Protein AF-A0A7S1SNV0-F1 (afdb_monomer)

InterPro domains:
  IPR000407 Nucleoside phosphatase GDA1/CD39 [PF01150] (5-104)
  IPR000407 Nucleoside phosphatase GDA1/CD39 [PTHR11782] (2-105)

Mean predicted aligned error: 16.23 Å

pLDDT: mean 83.3, std 18.32, range [37.88, 98.5]

Organism: NCBI:txid63592

Sequence (182 aa):
MLAIENFHYTASMLELGKNPTLEEFASAGERYCATDWATLKTKYRDRKTEVELLKYCFSAAYIVTFLSFGLGVEPGERRLQFSNAVAAPAGPPVDIDWAMGHVVVSAAELGPGPLVAQPRLRARLELMVAATIALMSLAIIWKQVRNRRAPLLVVSFCRGTSSGRGSRAFYDVEKGGYRYIS

Foldseek 3Di:
DEDEDLQLVLCVVLVHDFFDFLLRLLVSLVVLVPDDLVVQCVVCVVPDDSVVSVCNNVSSVCVSCCVCVVVVRDRGGRPYTRDQWDDDPDDDTDGDDVVVVVVVVVVVVVPPPPVVVDPPVVVVVVVVVVVVVVVVVVVVVVVVVVVVPPDPPPPDDPDDDDDDDDWDWDQDPVVRGIDTDD

Secondary structure (DSSP, 8-state):
-EE-THHHHHHHHTT--SS--HHHHHHHHHHHHTS-HHHHHHHHTTT--HHHHHHHHHHHHHHHHIIIIIT---TT----EE-SEE--SSSS-EE--HHHHHHHHHHHHT-S-HHHH-HHHHHHHHHHHHHHHHHHHHHHHHHHHHHHT----------------PPEEEEETTTTEEEEE-

Solvent-accessible surface area (backbone atoms only — not comparable to full-atom values): 10836 Å² total; per-residue (Å²): 91,80,35,48,61,72,55,19,55,47,38,52,73,60,71,46,65,51,46,51,27,45,54,58,48,46,55,39,28,51,54,57,58,70,48,55,68,72,58,52,52,64,79,33,57,95,81,50,53,73,75,64,58,67,49,47,44,59,49,37,55,48,52,46,48,42,40,35,75,69,66,66,48,55,54,80,44,53,68,45,32,41,43,49,56,46,86,44,101,73,72,69,68,42,74,67,54,72,66,57,56,51,51,52,53,53,50,58,73,68,42,69,53,74,76,73,68,28,68,70,58,52,55,50,50,53,50,50,52,53,50,52,53,52,53,51,51,49,51,53,51,49,51,52,54,55,64,69,63,60,74,83,81,78,79,80,78,88,75,82,86,80,87,76,94,80,69,53,69,48,77,39,79,92,77,73,47,78,47,76,49,128

Radius of gyration: 41.39 Å; Cα contacts (8 Å, |Δi|>4): 130; chains: 1; bounding box: 107×59×67 Å

Nearest PDB structures (foldseek):
  5u7p-assembly1_A  TM=7.359E-01  e=2.854E-03  Trifolium repens
  5u7v-assembly1_A  TM=8.071E-01  e=9.683E-03  Trifolium repens

Structure (mmCIF, N/CA/C/O backbone):
data_AF-A0A7S1SNV0-F1
#
_entry.id   AF-A0A7S1SNV0-F1
#
loop_
_atom_site.group_PDB
_atom_site.id
_atom_site.type_symbol
_atom_site.label_atom_id
_atom_site.label_alt_id
_atom_site.label_comp_id
_atom_site.label_asym_id
_atom_site.label_entity_id
_atom_site.label_seq_id
_atom_site.pdbx_PDB_ins_code
_atom_site.Cartn_x
_atom_site.Cartn_y
_atom_site.Cartn_z
_atom_site.occupancy
_atom_site.B_iso_or_equiv
_atom_site.auth_seq_id
_atom_site.auth_comp_id
_atom_site.auth_asym_id
_atom_site.auth_atom_id
_atom_site.pdbx_PDB_model_num
ATOM 1 N N . MET A 1 1 ? -0.524 -14.351 -3.146 1.00 86.50 1 MET A N 1
ATOM 2 C CA . MET A 1 1 ? -1.299 -13.271 -3.801 1.00 86.50 1 MET A CA 1
ATOM 3 C C . MET A 1 1 ? -0.673 -11.946 -3.404 1.00 86.50 1 MET A C 1
ATOM 5 O O . MET A 1 1 ? -0.120 -11.885 -2.312 1.00 86.50 1 MET A O 1
ATOM 9 N N . LEU A 1 2 ? -0.705 -10.932 -4.265 1.00 94.25 2 LEU A N 1
ATOM 10 C CA . LEU A 1 2 ? -0.074 -9.640 -4.000 1.00 94.25 2 LEU A CA 1
ATOM 11 C C . LEU A 1 2 ? -1.118 -8.523 -4.071 1.00 94.25 2 LEU A C 1
ATOM 13 O O . LEU A 1 2 ? -1.839 -8.420 -5.059 1.00 94.25 2 LEU A O 1
ATOM 17 N N . ALA A 1 3 ? -1.193 -7.720 -3.018 1.00 95.94 3 ALA A N 1
ATOM 18 C CA . ALA A 1 3 ? -2.054 -6.561 -2.883 1.00 95.94 3 ALA A CA 1
ATOM 19 C C . ALA A 1 3 ? -1.190 -5.295 -2.948 1.00 95.94 3 ALA A C 1
ATOM 21 O O . ALA A 1 3 ? -0.369 -5.037 -2.064 1.00 9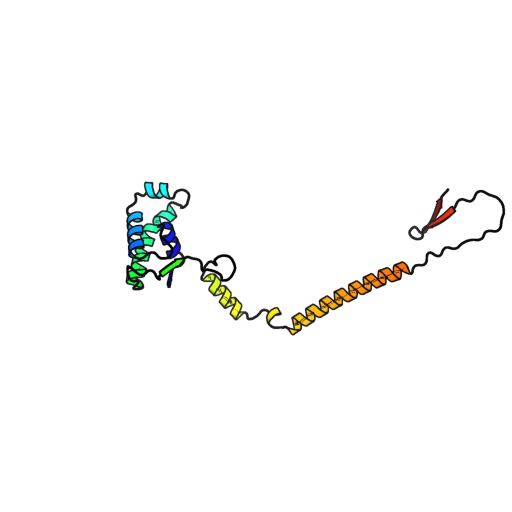5.94 3 ALA A O 1
ATOM 22 N N . ILE A 1 4 ? -1.374 -4.536 -4.025 1.00 96.00 4 ILE A N 1
ATOM 23 C CA . ILE A 1 4 ? -0.592 -3.343 -4.367 1.00 96.00 4 ILE A CA 1
ATOM 24 C C . ILE A 1 4 ? -1.407 -2.063 -4.120 1.00 96.00 4 ILE A C 1
ATOM 26 O O . ILE A 1 4 ? -2.589 -2.110 -3.777 1.00 96.00 4 ILE A O 1
ATOM 30 N N . GLU A 1 5 ? -0.789 -0.907 -4.311 1.00 94.56 5 GLU A N 1
ATOM 31 C CA . GLU A 1 5 ? -1.412 0.414 -4.261 1.00 94.56 5 GLU A CA 1
ATOM 32 C C . GLU A 1 5 ? -2.108 0.705 -2.924 1.00 94.56 5 GLU A C 1
ATOM 34 O O . GLU A 1 5 ? -1.510 0.597 -1.850 1.00 94.56 5 GLU A O 1
ATOM 39 N N . ASN A 1 6 ? -3.387 1.084 -2.965 1.00 95.44 6 ASN A N 1
ATOM 40 C CA . ASN A 1 6 ? -4.171 1.467 -1.796 1.00 95.44 6 ASN A CA 1
ATOM 41 C C . ASN A 1 6 ? -4.215 0.374 -0.721 1.00 95.44 6 ASN A C 1
ATOM 43 O O . ASN A 1 6 ? -4.309 0.707 0.463 1.00 95.44 6 ASN A O 1
ATOM 47 N N . PHE A 1 7 ? -4.100 -0.903 -1.103 1.00 96.81 7 PHE A N 1
ATOM 48 C CA . PHE A 1 7 ? -3.981 -1.998 -0.145 1.00 96.81 7 PHE A CA 1
ATOM 49 C C . PHE A 1 7 ? -2.693 -1.868 0.676 1.00 96.81 7 PHE A C 1
ATOM 51 O O . PHE A 1 7 ? -2.743 -1.843 1.906 1.00 96.81 7 PHE A O 1
ATOM 58 N N . HIS A 1 8 ? -1.548 -1.717 0.005 1.00 96.56 8 HIS A N 1
ATOM 59 C CA . HIS A 1 8 ? -0.243 -1.570 0.647 1.00 96.56 8 HIS A CA 1
ATOM 60 C C . HIS A 1 8 ? -0.133 -0.279 1.466 1.00 96.56 8 HIS A C 1
ATOM 62 O O . HIS A 1 8 ? 0.334 -0.313 2.606 1.00 96.56 8 HIS A O 1
ATOM 68 N N . TYR A 1 9 ? -0.587 0.856 0.928 1.00 95.31 9 TYR A N 1
ATOM 69 C CA . TYR A 1 9 ? -0.516 2.131 1.644 1.00 95.31 9 TYR A CA 1
ATOM 70 C C . TYR A 1 9 ? -1.400 2.149 2.891 1.00 95.31 9 TYR A C 1
ATOM 72 O O . TYR A 1 9 ? -0.986 2.682 3.920 1.00 95.31 9 TYR A O 1
ATOM 80 N N . THR A 1 10 ? -2.588 1.539 2.834 1.00 97.62 10 THR A N 1
ATOM 81 C CA . THR A 1 10 ? -3.464 1.429 4.009 1.00 97.62 10 THR A CA 1
ATOM 82 C C . THR A 1 10 ? -2.864 0.493 5.052 1.00 97.62 10 THR A C 1
ATOM 84 O O . THR A 1 10 ? -2.788 0.875 6.216 1.00 97.62 10 THR A O 1
ATOM 87 N N . ALA A 1 11 ? -2.364 -0.681 4.649 1.00 97.69 11 ALA A N 1
ATOM 88 C CA . ALA A 1 11 ? -1.679 -1.597 5.563 1.00 97.69 11 ALA A CA 1
ATOM 89 C C . ALA A 1 11 ? -0.492 -0.914 6.266 1.00 97.69 11 ALA A C 1
ATOM 91 O O . ALA A 1 11 ? -0.365 -0.972 7.487 1.00 97.69 11 ALA A O 1
ATOM 92 N N . SER A 1 12 ? 0.328 -0.194 5.497 1.00 95.56 12 SER A N 1
ATOM 93 C CA . SER A 1 12 ? 1.493 0.534 6.011 1.00 95.56 12 SER A CA 1
ATOM 94 C C . SER A 1 12 ? 1.102 1.661 6.968 1.00 95.56 12 SER A C 1
ATOM 96 O O . SER A 1 12 ? 1.763 1.872 7.982 1.00 95.56 12 SER A O 1
ATOM 98 N N . MET A 1 13 ? 0.013 2.380 6.676 1.00 94.56 13 MET A N 1
ATOM 99 C CA . MET A 1 13 ? -0.512 3.431 7.551 1.00 94.56 13 MET A CA 1
ATOM 100 C C . MET A 1 13 ? -0.996 2.877 8.897 1.00 94.56 13 MET A C 1
ATOM 102 O O . MET A 1 13 ? -0.786 3.501 9.939 1.00 94.56 13 MET A O 1
ATOM 106 N N . LEU A 1 14 ? -1.617 1.697 8.867 1.00 96.56 14 LEU A N 1
ATOM 107 C CA . LEU A 1 14 ? -2.044 0.952 10.050 1.00 96.56 14 LEU A CA 1
ATOM 108 C C . LEU A 1 14 ? -0.882 0.252 10.772 1.00 96.56 14 LEU A C 1
ATOM 110 O O . LEU A 1 14 ? -1.118 -0.473 11.735 1.00 96.56 14 LEU A O 1
ATOM 114 N N . GLU A 1 15 ? 0.360 0.484 10.329 1.00 95.81 15 GLU A N 1
ATOM 115 C CA . GLU A 1 15 ? 1.580 -0.070 10.924 1.00 95.81 15 GLU A CA 1
ATOM 116 C C . GLU A 1 15 ? 1.586 -1.615 10.900 1.00 95.81 15 GLU A C 1
ATOM 118 O O . GLU A 1 15 ? 2.169 -2.268 11.765 1.00 95.81 15 GLU A O 1
ATOM 123 N N . LEU A 1 16 ? 0.945 -2.209 9.883 1.00 97.69 16 LEU A N 1
ATOM 124 C CA . LEU A 1 16 ? 0.935 -3.651 9.645 1.00 97.69 16 LEU A CA 1
ATOM 125 C C . LEU A 1 16 ? 2.183 -4.097 8.871 1.00 97.69 16 LEU A C 1
ATOM 127 O O . LEU A 1 16 ? 2.763 -3.350 8.080 1.00 97.69 16 LEU A O 1
ATOM 131 N N . GLY A 1 17 ? 2.588 -5.351 9.088 1.00 95.19 17 GLY A N 1
ATOM 132 C CA . GLY A 1 17 ? 3.668 -5.986 8.332 1.00 95.19 17 GLY A CA 1
ATOM 133 C C . GLY A 1 17 ? 3.286 -6.293 6.878 1.00 95.19 17 GLY A C 1
ATOM 134 O O . GLY A 1 17 ? 2.226 -5.913 6.391 1.00 95.19 17 GLY A O 1
ATOM 135 N N . LYS A 1 18 ? 4.146 -7.037 6.172 1.00 94.94 18 LYS A N 1
ATOM 136 C CA . LYS A 1 18 ? 3.897 -7.428 4.769 1.00 94.94 18 LYS A CA 1
ATOM 137 C C . LYS A 1 18 ? 2.812 -8.494 4.599 1.00 94.94 18 LYS A C 1
ATOM 139 O O . LYS A 1 18 ? 2.240 -8.590 3.520 1.00 94.94 18 LYS A O 1
ATOM 144 N N . ASN A 1 19 ? 2.554 -9.301 5.626 1.00 97.12 19 ASN A N 1
ATOM 145 C CA . ASN A 1 19 ? 1.669 -10.468 5.570 1.00 97.12 19 ASN A CA 1
ATOM 146 C C . ASN A 1 19 ? 0.688 -10.510 6.757 1.00 97.12 19 ASN A C 1
ATOM 148 O O . ASN A 1 19 ? 0.663 -11.518 7.468 1.00 97.12 19 ASN A O 1
ATOM 152 N N . PRO A 1 20 ? -0.064 -9.426 7.032 1.00 97.69 20 PRO A N 1
ATOM 153 C CA . PRO A 1 20 ? -1.048 -9.448 8.097 1.00 97.69 20 PRO A CA 1
ATOM 154 C C . PRO A 1 20 ? -2.185 -10.407 7.735 1.00 97.69 20 PRO A C 1
ATOM 156 O O . PRO A 1 20 ? -2.545 -10.537 6.561 1.00 97.69 20 PRO A O 1
ATOM 159 N N . THR A 1 21 ? -2.770 -11.046 8.742 1.00 97.88 21 THR A N 1
ATOM 160 C CA . THR A 1 21 ? -4.063 -11.723 8.577 1.00 97.88 21 THR A CA 1
ATOM 161 C C . THR A 1 21 ? -5.181 -10.687 8.410 1.00 97.88 21 THR A C 1
ATOM 163 O O . THR A 1 21 ? -5.011 -9.511 8.753 1.00 97.88 21 THR A O 1
ATOM 166 N N . LEU A 1 22 ? -6.352 -11.092 7.905 1.00 97.31 22 LEU A N 1
ATOM 167 C CA . LEU A 1 22 ? -7.497 -10.174 7.847 1.00 97.31 22 LEU A CA 1
ATOM 168 C C . LEU A 1 22 ? -7.991 -9.791 9.244 1.00 97.31 22 LEU A C 1
ATOM 170 O O . LEU A 1 22 ? -8.469 -8.675 9.421 1.00 97.31 22 LEU A O 1
ATOM 174 N N . GLU A 1 23 ? -7.836 -10.669 10.237 1.00 98.00 23 GLU A N 1
ATOM 175 C CA . GLU A 1 23 ? -8.149 -10.366 11.640 1.00 98.00 23 GLU A CA 1
ATOM 176 C C . GLU A 1 23 ? -7.230 -9.275 12.209 1.00 98.00 23 GLU A C 1
ATOM 178 O O . GLU A 1 23 ? -7.701 -8.315 12.820 1.00 98.00 23 GLU A O 1
ATOM 183 N N . GLU A 1 24 ? -5.919 -9.377 11.960 1.00 98.38 24 GLU A N 1
ATOM 184 C CA . GLU A 1 24 ? -4.939 -8.353 12.345 1.00 98.38 24 GLU A CA 1
ATOM 185 C C . GLU A 1 24 ? -5.253 -7.017 11.653 1.00 98.38 24 GLU A C 1
ATOM 187 O O . GLU A 1 24 ? -5.198 -5.956 12.283 1.00 98.38 24 GLU A O 1
ATOM 192 N N . PHE A 1 25 ? -5.639 -7.068 10.372 1.00 98.38 25 PHE A N 1
ATOM 193 C CA . PHE A 1 25 ? -6.032 -5.889 9.604 1.00 98.38 25 PHE A CA 1
ATOM 194 C C . PHE A 1 25 ? -7.301 -5.239 10.166 1.00 98.38 25 PHE A C 1
ATOM 196 O O . PHE A 1 25 ? -7.315 -4.029 10.399 1.00 98.38 25 PHE A O 1
ATOM 203 N N . ALA A 1 26 ? -8.345 -6.030 10.423 1.00 98.31 26 ALA A N 1
ATOM 204 C CA . ALA A 1 26 ? -9.607 -5.562 10.988 1.00 98.31 26 ALA A CA 1
ATOM 205 C C . ALA A 1 26 ? -9.389 -4.911 12.357 1.00 98.31 26 ALA A C 1
ATOM 207 O O . ALA A 1 26 ? -9.777 -3.763 12.557 1.00 98.31 26 ALA A O 1
ATOM 208 N N . SER A 1 27 ? -8.657 -5.578 13.252 1.00 98.50 27 SER A N 1
ATOM 209 C CA . SER A 1 27 ? -8.339 -5.043 14.578 1.00 98.50 27 SER A CA 1
ATOM 210 C C . SER A 1 27 ? -7.528 -3.741 14.515 1.00 98.50 27 SER A C 1
ATOM 212 O O . SER A 1 27 ? -7.739 -2.819 15.308 1.00 98.50 27 SER A O 1
ATOM 214 N N . ALA A 1 28 ? -6.585 -3.616 13.577 1.00 98.50 28 ALA A N 1
ATOM 215 C CA . ALA A 1 28 ? -5.857 -2.363 13.375 1.00 98.50 28 ALA A CA 1
ATOM 216 C C . ALA A 1 28 ? -6.762 -1.249 12.822 1.00 98.50 28 ALA A C 1
ATOM 218 O O . ALA A 1 28 ? -6.687 -0.114 13.296 1.00 98.50 28 ALA A O 1
ATOM 219 N N . GLY A 1 29 ? -7.641 -1.577 11.872 1.00 98.19 29 GLY A N 1
ATOM 220 C CA . GLY A 1 29 ? -8.635 -0.659 11.318 1.00 98.19 29 GLY A CA 1
ATOM 221 C C . GLY A 1 29 ? -9.611 -0.143 12.374 1.00 98.19 29 GLY A C 1
ATOM 222 O O . GLY A 1 29 ? -9.798 1.065 12.488 1.00 98.19 29 GLY A O 1
ATOM 223 N N . GLU A 1 30 ? -10.164 -1.028 13.201 1.00 98.38 30 GLU A N 1
ATOM 224 C CA . GLU A 1 30 ? -11.065 -0.677 14.305 1.00 98.38 30 GLU A CA 1
ATOM 225 C C . GLU A 1 30 ? -10.391 0.256 15.312 1.00 98.38 30 GLU A C 1
ATOM 227 O O . GLU A 1 30 ? -10.950 1.297 15.656 1.00 98.38 30 GLU A O 1
ATOM 232 N N . ARG A 1 31 ? -9.154 -0.053 15.726 1.00 98.12 31 ARG A N 1
ATOM 233 C CA . ARG A 1 31 ? -8.378 0.826 16.615 1.00 98.12 31 ARG A CA 1
ATOM 234 C C . ARG A 1 31 ? -8.137 2.200 15.995 1.00 98.12 31 ARG A C 1
ATOM 236 O O . ARG A 1 31 ? -8.262 3.207 16.689 1.00 98.12 31 ARG A O 1
ATOM 243 N N . TYR A 1 32 ? -7.812 2.257 14.703 1.00 97.19 32 TYR A N 1
ATOM 244 C CA . TYR A 1 32 ? -7.639 3.524 13.993 1.00 97.19 32 TYR A CA 1
ATOM 245 C C . TYR A 1 32 ? -8.948 4.326 13.951 1.00 97.19 32 TYR A C 1
ATOM 247 O O . TYR A 1 32 ? -8.950 5.502 14.305 1.00 97.19 32 TYR A O 1
ATOM 255 N N . CYS A 1 33 ? -10.061 3.689 13.578 1.00 97.38 33 CYS A N 1
ATOM 256 C CA . CYS A 1 33 ? -11.384 4.315 13.505 1.00 97.38 33 CYS A CA 1
ATOM 257 C C . CYS A 1 33 ? -11.902 4.796 14.870 1.00 97.38 33 CYS A C 1
ATOM 259 O O . CYS A 1 33 ? -12.608 5.798 14.929 1.00 97.38 33 CYS A O 1
ATOM 261 N N . ALA A 1 34 ? -11.559 4.100 15.956 1.00 97.69 34 ALA A N 1
ATOM 262 C CA . ALA A 1 34 ? -11.957 4.460 17.317 1.00 97.69 34 ALA A CA 1
ATOM 263 C C . ALA A 1 34 ? -11.078 5.554 17.951 1.00 97.69 34 ALA A C 1
ATOM 265 O O . ALA A 1 34 ? -11.384 6.025 19.044 1.00 97.69 34 ALA A O 1
ATOM 266 N N . THR A 1 35 ? -9.975 5.949 17.307 1.00 97.25 35 THR A N 1
ATOM 267 C CA . THR A 1 35 ? -9.069 6.972 17.840 1.00 97.25 35 THR A CA 1
ATOM 268 C C . THR A 1 35 ? -9.617 8.372 17.570 1.00 97.25 35 THR A C 1
ATOM 270 O O . THR A 1 35 ? -9.950 8.707 16.433 1.00 97.25 35 THR A O 1
ATOM 273 N N . ASP A 1 36 ? -9.634 9.228 18.595 1.00 97.06 36 ASP A N 1
ATOM 274 C CA . ASP A 1 36 ? -10.065 10.619 18.457 1.00 97.06 36 ASP A CA 1
ATOM 275 C C . ASP A 1 36 ? -9.287 11.373 17.376 1.00 97.06 36 ASP A C 1
ATOM 277 O O . ASP A 1 36 ? -8.061 11.270 17.250 1.00 97.06 36 ASP A O 1
ATOM 281 N N . TRP A 1 37 ? -9.998 12.231 16.645 1.00 95.81 37 TRP A N 1
ATOM 282 C CA . TRP A 1 37 ? -9.420 12.996 15.543 1.00 95.81 37 TRP A CA 1
ATOM 283 C C . TRP A 1 37 ? -8.201 13.828 15.966 1.00 95.81 37 TRP A C 1
ATOM 285 O O . TRP A 1 37 ? -7.175 13.815 15.290 1.00 95.81 37 TRP A O 1
ATOM 295 N N . ALA A 1 38 ? -8.263 14.509 17.116 1.00 96.62 38 ALA A N 1
ATOM 296 C CA . ALA A 1 38 ? -7.141 15.300 17.631 1.00 96.62 38 ALA A CA 1
ATOM 297 C C . ALA A 1 38 ? -5.881 14.448 17.879 1.00 96.62 38 ALA A C 1
ATOM 299 O O . ALA A 1 38 ? -4.762 14.877 17.574 1.00 96.62 38 ALA A O 1
ATOM 300 N N . THR A 1 39 ? -6.066 13.224 18.374 1.00 96.75 39 THR A N 1
ATOM 301 C CA . THR A 1 39 ? -4.990 12.256 18.599 1.00 96.75 39 THR A CA 1
ATOM 302 C C . THR A 1 39 ? -4.390 11.789 17.275 1.00 96.75 39 THR A C 1
ATOM 304 O O . THR A 1 39 ? -3.167 11.807 17.128 1.00 96.75 39 THR A O 1
ATOM 307 N N . LEU A 1 40 ? -5.221 11.456 16.278 1.00 95.50 40 LEU A N 1
ATOM 308 C CA . LEU A 1 40 ? -4.753 11.070 14.940 1.00 95.50 40 LEU A CA 1
ATOM 309 C C . LEU A 1 40 ? -3.919 12.177 14.289 1.00 95.50 40 LEU A C 1
ATOM 311 O O . LEU A 1 40 ? -2.812 11.925 13.808 1.00 95.50 40 LEU A O 1
ATOM 315 N N . LYS A 1 41 ? -4.404 13.420 14.340 1.00 95.44 41 LYS A N 1
ATOM 316 C CA . LYS A 1 41 ? -3.681 14.575 13.798 1.00 95.44 41 LYS A CA 1
ATOM 317 C C . LYS A 1 41 ? -2.330 14.780 14.458 1.00 95.44 41 LYS A C 1
ATOM 319 O O . LYS A 1 41 ? -1.354 15.067 13.777 1.00 95.44 41 LYS A O 1
ATOM 324 N N . THR A 1 42 ? -2.266 14.590 15.770 1.00 96.06 42 THR A N 1
ATOM 325 C CA . THR A 1 42 ? -1.018 14.717 16.526 1.00 96.06 42 THR A CA 1
ATOM 326 C C . THR A 1 42 ? -0.047 13.583 16.183 1.00 96.06 42 THR A C 1
ATOM 328 O O . THR A 1 42 ? 1.119 13.852 15.907 1.00 96.06 42 THR A O 1
ATOM 331 N N . LYS A 1 43 ? -0.519 12.328 16.109 1.00 94.56 43 LYS A N 1
ATOM 332 C CA . LYS A 1 43 ? 0.312 11.145 15.800 1.00 94.56 43 LYS A CA 1
ATOM 333 C C . LYS A 1 43 ? 0.933 11.190 14.395 1.00 94.56 43 LYS A C 1
ATOM 335 O O . LYS A 1 43 ? 2.024 10.654 14.181 1.00 94.56 43 LYS A O 1
ATOM 340 N N . TYR A 1 44 ? 0.241 11.788 13.424 1.00 93.56 44 TYR A N 1
ATOM 341 C CA . TYR A 1 44 ? 0.637 11.746 12.011 1.00 93.56 44 TYR A CA 1
ATOM 342 C C . TYR A 1 44 ? 0.972 13.110 11.395 1.00 93.56 44 TYR A C 1
ATOM 344 O O . TYR A 1 44 ? 1.206 13.171 10.188 1.00 93.56 44 TYR A O 1
ATOM 352 N N . ARG A 1 45 ? 1.070 14.170 12.209 1.00 93.00 45 ARG A N 1
ATOM 353 C CA . ARG A 1 45 ? 1.297 15.561 11.779 1.00 93.00 45 ARG A CA 1
ATOM 354 C C . ARG A 1 45 ? 2.419 15.731 10.750 1.00 93.00 45 ARG A C 1
ATOM 356 O O . ARG A 1 45 ? 2.252 16.482 9.796 1.00 93.00 45 ARG A O 1
ATOM 363 N N . ASP A 1 46 ? 3.536 15.032 10.935 1.00 93.06 46 ASP A N 1
ATOM 364 C CA . ASP A 1 46 ? 4.734 15.201 10.098 1.00 93.06 46 ASP A CA 1
ATOM 365 C C . ASP A 1 46 ? 4.752 14.283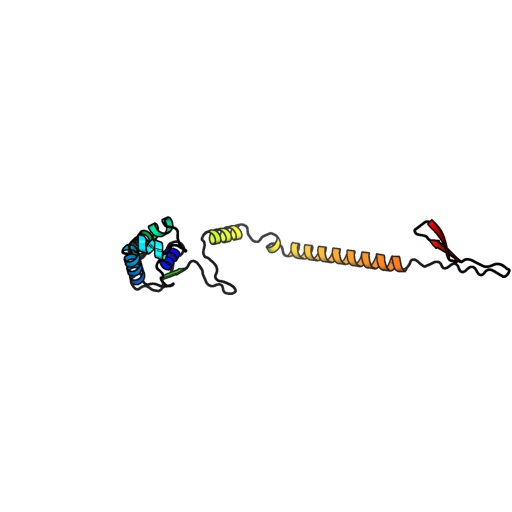 8.866 1.00 93.06 46 ASP A C 1
ATOM 367 O O . ASP A 1 46 ? 5.634 14.384 8.018 1.00 93.06 46 ASP A O 1
ATOM 371 N N . ARG A 1 47 ? 3.798 13.349 8.772 1.00 90.81 47 ARG A N 1
ATOM 372 C CA . ARG A 1 47 ? 3.786 12.283 7.756 1.00 90.81 47 ARG A CA 1
ATOM 373 C C . ARG A 1 47 ? 2.598 12.365 6.807 1.00 90.81 47 ARG A C 1
ATOM 375 O O . ARG A 1 47 ? 2.676 11.807 5.712 1.00 90.81 47 ARG A O 1
ATOM 382 N N . LYS A 1 48 ? 1.489 12.970 7.241 1.00 93.00 48 LYS A N 1
ATOM 383 C CA . LYS A 1 48 ? 0.214 12.971 6.522 1.00 93.00 48 LYS A CA 1
ATOM 384 C C . LYS A 1 48 ? -0.541 14.277 6.697 1.00 93.00 48 LYS A C 1
ATOM 386 O O . LYS A 1 48 ? -0.578 14.859 7.776 1.00 93.00 48 LYS A O 1
ATOM 391 N N . THR A 1 49 ? -1.201 14.690 5.625 1.00 94.06 49 THR A N 1
ATOM 392 C CA . THR A 1 49 ? -2.186 15.772 5.653 1.00 94.06 49 THR A CA 1
ATOM 393 C C . THR A 1 49 ? -3.485 15.303 6.309 1.00 94.06 49 THR A C 1
ATOM 395 O O . THR A 1 49 ? -3.820 14.119 6.277 1.00 94.06 49 THR A O 1
ATOM 398 N N . GLU A 1 50 ? -4.268 16.233 6.862 1.00 93.31 50 GLU A N 1
ATOM 399 C CA . GLU A 1 50 ? -5.588 15.912 7.429 1.00 93.31 50 GLU A CA 1
ATOM 400 C C . GLU A 1 50 ? -6.492 15.205 6.401 1.00 93.31 50 GLU A C 1
ATOM 402 O O . GLU A 1 50 ? -7.138 14.211 6.720 1.00 93.31 50 GLU A O 1
ATOM 407 N N . VAL A 1 51 ? -6.466 15.647 5.139 1.00 92.50 51 VAL A N 1
ATOM 408 C CA . VAL A 1 51 ? -7.246 15.040 4.046 1.00 92.50 51 VAL A CA 1
ATOM 409 C C . VAL A 1 51 ? -6.844 13.582 3.803 1.00 92.50 51 VAL A C 1
ATOM 411 O O . VAL A 1 51 ? -7.703 12.729 3.588 1.00 92.50 51 VAL A O 1
ATOM 414 N N . GLU A 1 52 ? -5.551 13.258 3.882 1.00 91.75 52 GLU A N 1
ATOM 415 C CA . GLU A 1 52 ? -5.097 11.871 3.778 1.00 91.75 52 GLU A CA 1
ATOM 416 C C . GLU A 1 52 ? -5.531 11.014 4.968 1.00 91.75 52 GLU A C 1
ATOM 418 O O . GLU A 1 52 ? -5.747 9.820 4.786 1.00 91.75 52 GLU A O 1
ATOM 423 N N . LEU A 1 53 ? -5.654 11.578 6.172 1.00 94.69 53 LEU A N 1
ATOM 424 C CA . LEU A 1 53 ? -6.042 10.815 7.362 1.00 94.69 53 LEU A CA 1
ATOM 425 C C . LEU A 1 53 ? -7.513 10.384 7.332 1.00 94.69 53 LEU A C 1
ATOM 427 O O . LEU A 1 53 ? -7.836 9.292 7.809 1.00 94.69 53 LEU A O 1
ATOM 431 N N . LEU A 1 54 ? -8.386 11.201 6.734 1.00 94.31 54 LEU A N 1
ATOM 432 C CA . LEU A 1 54 ? -9.831 10.948 6.667 1.00 94.31 54 LEU A CA 1
ATOM 433 C C . LEU A 1 54 ? -10.187 9.658 5.916 1.00 94.31 54 LEU A C 1
ATOM 435 O O . LEU A 1 54 ? -11.166 8.998 6.254 1.00 94.31 54 LEU A O 1
ATOM 439 N N . LYS A 1 55 ? -9.393 9.266 4.912 1.00 95.00 55 LYS A N 1
ATOM 440 C CA . LYS A 1 55 ? -9.709 8.091 4.084 1.00 95.00 55 LYS A CA 1
ATOM 441 C C . LYS A 1 55 ? -9.408 6.754 4.760 1.00 95.00 55 LYS A C 1
ATOM 443 O O . LYS A 1 55 ? -10.041 5.767 4.412 1.00 95.00 55 LYS A O 1
ATOM 448 N N . TYR A 1 56 ? -8.475 6.682 5.712 1.00 96.12 56 TYR A N 1
ATOM 449 C CA . TYR A 1 56 ? -7.947 5.382 6.150 1.00 96.12 56 TYR A CA 1
ATOM 450 C C . TYR A 1 56 ? -8.932 4.527 6.950 1.00 96.12 56 TYR A C 1
ATOM 452 O O . TYR A 1 56 ? -8.867 3.308 6.829 1.00 96.12 56 TYR A O 1
ATOM 460 N N . CYS A 1 57 ? -9.869 5.124 7.695 1.00 97.38 57 CYS A N 1
ATOM 461 C CA . CYS A 1 57 ? -10.906 4.341 8.377 1.00 97.38 57 CYS A CA 1
ATOM 462 C C . CYS A 1 57 ? -11.810 3.627 7.357 1.00 97.38 57 CYS A C 1
ATOM 464 O O . CYS A 1 57 ? -11.991 2.410 7.416 1.00 97.38 57 CYS A O 1
ATOM 466 N N . PHE A 1 58 ? -12.291 4.367 6.352 1.00 97.50 58 PHE A N 1
ATOM 467 C CA . PHE A 1 58 ? -13.065 3.789 5.256 1.00 97.50 58 PHE A CA 1
ATOM 468 C C . PHE A 1 58 ? -12.243 2.773 4.454 1.00 97.50 58 PHE A C 1
ATOM 470 O O . PHE A 1 58 ? -12.720 1.669 4.204 1.00 97.50 58 PHE A O 1
ATOM 477 N N . SER A 1 59 ? -10.998 3.104 4.093 1.00 98.12 59 SER A N 1
ATOM 478 C CA . SER A 1 59 ? -10.117 2.191 3.360 1.00 98.12 59 SER A CA 1
ATOM 479 C C . SER A 1 59 ? -9.892 0.884 4.114 1.00 98.12 59 SER A C 1
ATOM 481 O O . SER A 1 59 ? -9.900 -0.171 3.490 1.00 98.12 59 SER A O 1
ATOM 483 N N . ALA A 1 60 ? -9.713 0.928 5.437 1.00 98.25 60 ALA A N 1
ATOM 484 C CA . ALA A 1 60 ? -9.510 -0.273 6.234 1.00 98.25 60 ALA A CA 1
ATOM 485 C C . ALA A 1 60 ? -10.742 -1.185 6.204 1.00 98.25 60 ALA A C 1
ATOM 487 O O . ALA A 1 60 ? -10.622 -2.365 5.873 1.00 98.25 60 ALA A O 1
ATOM 488 N N . ALA A 1 61 ? -11.929 -0.625 6.457 1.00 98.31 61 ALA A N 1
ATOM 489 C CA . ALA A 1 61 ? -13.187 -1.366 6.396 1.00 98.31 61 ALA A CA 1
ATOM 490 C C . ALA A 1 61 ? -13.459 -1.928 4.990 1.00 98.31 61 ALA A C 1
ATOM 492 O O . ALA A 1 61 ? -13.844 -3.091 4.845 1.00 98.31 61 ALA A O 1
ATOM 493 N N . TYR A 1 62 ? -13.209 -1.125 3.950 1.00 98.31 62 TYR A N 1
ATOM 494 C CA . TYR A 1 62 ? -13.352 -1.540 2.559 1.00 98.31 62 TYR A CA 1
ATOM 495 C C . TYR A 1 62 ? -12.412 -2.695 2.218 1.00 98.31 62 TYR A C 1
ATOM 497 O O . TYR A 1 62 ? -12.866 -3.691 1.672 1.00 98.31 62 TYR A O 1
ATOM 505 N N . ILE A 1 63 ? -11.124 -2.595 2.560 1.00 98.19 63 ILE A N 1
ATOM 506 C CA . ILE A 1 63 ? -10.133 -3.635 2.262 1.00 98.19 63 ILE A CA 1
ATOM 507 C C . ILE A 1 63 ? -10.512 -4.951 2.936 1.00 98.19 63 ILE A C 1
ATOM 509 O O . ILE A 1 63 ? -10.535 -5.977 2.262 1.00 98.19 63 ILE A O 1
ATOM 513 N N . VAL A 1 64 ? -10.846 -4.925 4.229 1.00 98.00 64 VAL A N 1
ATOM 514 C CA . VAL A 1 64 ? -11.251 -6.132 4.963 1.00 98.00 64 VAL A CA 1
ATOM 515 C C . VAL A 1 64 ? -12.478 -6.762 4.309 1.00 98.00 64 VAL A C 1
ATOM 517 O O . VAL A 1 64 ? -12.447 -7.944 3.985 1.00 98.00 64 VAL A O 1
ATOM 520 N N . THR A 1 65 ? -13.517 -5.966 4.039 1.00 98.06 65 THR A N 1
ATOM 521 C CA . THR A 1 65 ? -14.778 -6.444 3.445 1.00 98.06 65 THR A CA 1
ATOM 522 C C . THR A 1 65 ? -14.586 -6.960 2.019 1.00 98.06 65 THR A C 1
ATOM 524 O O . THR A 1 65 ? -15.138 -7.990 1.642 1.00 98.06 65 THR A O 1
ATOM 527 N N . PHE A 1 66 ? -13.806 -6.254 1.205 1.00 97.94 66 PHE A N 1
ATOM 528 C CA . PHE A 1 66 ? -13.545 -6.626 -0.179 1.00 97.94 66 PHE A CA 1
ATOM 529 C C . PHE A 1 66 ? -12.734 -7.920 -0.263 1.00 97.94 66 PHE A C 1
ATOM 531 O O . PHE A 1 66 ? -13.053 -8.792 -1.068 1.00 97.94 66 PHE A O 1
ATOM 538 N N . LEU A 1 67 ? -11.711 -8.074 0.580 1.00 97.44 67 LEU A N 1
ATOM 539 C CA . LEU A 1 67 ? -10.905 -9.289 0.602 1.00 97.44 67 LEU A CA 1
ATOM 540 C C . LEU A 1 67 ? -11.704 -10.481 1.137 1.00 97.44 67 LEU A C 1
ATOM 542 O O . LEU A 1 67 ? -11.649 -11.545 0.527 1.00 97.44 67 LEU A O 1
ATOM 546 N N . SER A 1 68 ? -12.477 -10.310 2.212 1.00 97.12 68 SER A N 1
ATOM 547 C CA . SER A 1 68 ? -13.263 -11.406 2.784 1.00 97.12 68 SER A CA 1
ATOM 548 C C . SER A 1 68 ? -14.467 -11.773 1.914 1.00 97.12 68 SER A C 1
ATOM 550 O O . SER A 1 68 ? -14.543 -12.884 1.404 1.00 97.12 68 SER A O 1
ATOM 552 N N . PHE A 1 69 ? -15.396 -10.845 1.688 1.00 96.62 69 PHE A N 1
ATOM 553 C CA . PHE A 1 69 ? -16.657 -11.132 0.999 1.00 96.62 69 PHE A CA 1
ATOM 554 C C . PHE A 1 69 ? -16.545 -11.047 -0.520 1.00 96.62 69 PHE A C 1
ATOM 556 O O . PHE A 1 69 ? -17.234 -11.777 -1.226 1.00 96.62 69 PHE A O 1
ATOM 563 N N . GLY A 1 70 ? -15.700 -10.152 -1.034 1.00 96.75 70 GLY A N 1
ATOM 564 C CA . GLY A 1 70 ? -15.522 -9.982 -2.476 1.00 96.75 70 GLY A CA 1
ATOM 565 C C . GLY A 1 70 ? -14.643 -11.067 -3.095 1.00 96.75 70 GLY A C 1
ATOM 566 O O . GLY A 1 70 ? -14.961 -11.568 -4.171 1.00 96.75 70 GLY A O 1
ATOM 567 N N . LEU A 1 71 ? -13.547 -11.433 -2.421 1.00 96.31 71 LEU A N 1
ATOM 568 C CA . LEU A 1 71 ? -12.545 -12.370 -2.945 1.00 96.31 71 LEU A CA 1
ATOM 569 C C . LEU A 1 71 ? -12.449 -13.697 -2.181 1.00 96.31 71 LEU A C 1
ATOM 571 O O . LEU A 1 71 ? -11.691 -14.568 -2.606 1.00 96.31 71 LEU A O 1
ATOM 575 N N . GLY A 1 72 ? -13.199 -13.877 -1.090 1.00 96.50 72 GLY A N 1
ATOM 576 C CA . GLY A 1 72 ? -13.210 -15.131 -0.331 1.00 96.50 72 GLY A CA 1
ATOM 577 C C . GLY A 1 72 ? -11.902 -15.414 0.410 1.00 96.50 72 GLY A C 1
ATOM 578 O O . GLY A 1 72 ? -11.523 -16.573 0.560 1.00 96.50 72 GLY A O 1
ATOM 579 N N . VAL A 1 73 ? -11.161 -14.380 0.818 1.00 96.88 73 VAL A N 1
ATOM 580 C CA . VAL A 1 73 ? -9.926 -14.552 1.592 1.00 96.88 73 VAL A CA 1
ATOM 581 C C . VAL A 1 73 ? -10.279 -14.940 3.026 1.00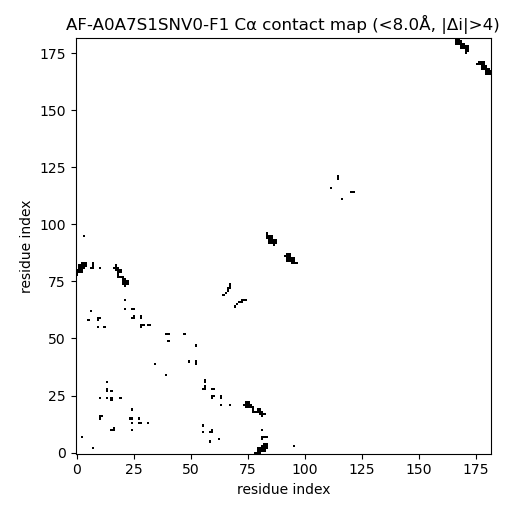 96.88 73 VAL A C 1
ATOM 583 O O . VAL A 1 73 ? -11.003 -14.223 3.716 1.00 96.88 73 VAL A O 1
ATOM 586 N N . GLU A 1 74 ? -9.734 -16.069 3.477 1.00 96.75 74 GLU A N 1
ATOM 587 C CA . GLU A 1 74 ? -9.950 -16.580 4.831 1.00 96.75 74 GLU A CA 1
ATOM 588 C C . GLU A 1 74 ? -9.362 -15.644 5.903 1.00 96.75 74 GLU A C 1
ATOM 590 O O . GLU A 1 74 ? -8.274 -15.090 5.699 1.00 96.75 74 GLU A O 1
ATOM 595 N N . PRO A 1 75 ? -10.001 -15.511 7.082 1.00 95.94 75 PRO A N 1
ATOM 596 C CA . PRO A 1 75 ? -9.558 -14.597 8.136 1.00 95.94 75 PRO A CA 1
ATOM 597 C C . PRO A 1 75 ? -8.085 -14.758 8.545 1.00 95.94 75 PRO A C 1
ATOM 599 O O . PRO A 1 75 ? -7.385 -13.764 8.733 1.00 95.94 75 PRO A O 1
ATOM 602 N N . GLY A 1 76 ? -7.602 -16.004 8.622 1.00 96.19 76 GLY A N 1
ATOM 603 C CA . GLY A 1 76 ? -6.232 -16.363 9.009 1.00 96.19 76 GLY A CA 1
ATOM 604 C C . GLY A 1 76 ? -5.232 -16.515 7.854 1.00 96.19 76 GLY A C 1
ATOM 605 O O . GLY A 1 76 ? -4.116 -16.987 8.080 1.00 96.19 76 GLY A O 1
ATOM 606 N N . GLU A 1 77 ? -5.603 -16.169 6.617 1.00 95.75 77 GLU A N 1
ATOM 607 C CA . GLU A 1 77 ? -4.717 -16.288 5.453 1.00 95.75 77 GLU A CA 1
ATOM 608 C C . GLU A 1 77 ? -3.485 -15.372 5.584 1.00 95.75 77 GLU A C 1
ATOM 610 O O . GLU A 1 77 ? -3.606 -14.176 5.834 1.00 95.75 77 GLU A O 1
ATOM 615 N N . ARG A 1 78 ? -2.284 -15.928 5.363 1.00 96.19 78 ARG A N 1
ATOM 616 C CA . ARG A 1 78 ? -0.996 -15.201 5.430 1.00 96.19 78 ARG A CA 1
ATOM 617 C C . ARG A 1 78 ? -0.225 -15.165 4.111 1.00 96.19 78 ARG A C 1
ATOM 619 O O . ARG A 1 78 ? 0.798 -14.492 4.004 1.00 96.19 78 ARG A O 1
ATOM 626 N N . ARG A 1 79 ? -0.693 -15.860 3.072 1.00 95.38 79 ARG A N 1
ATOM 627 C CA . ARG A 1 79 ? -0.087 -15.872 1.725 1.00 95.38 79 ARG A CA 1
ATOM 628 C C . ARG A 1 79 ? -0.390 -14.606 0.919 1.00 95.38 79 ARG A C 1
ATOM 630 O O . ARG A 1 79 ? 0.186 -14.421 -0.161 1.00 95.38 79 ARG A O 1
ATOM 637 N N . LEU A 1 80 ? -1.308 -13.762 1.390 1.00 96.31 80 LEU A N 1
ATOM 638 C CA . LEU A 1 80 ? -1.550 -12.437 0.831 1.00 96.31 80 LEU A CA 1
ATOM 639 C C . LEU A 1 80 ? -0.455 -11.478 1.309 1.00 96.31 80 LEU A C 1
ATOM 641 O O . LEU A 1 80 ? -0.268 -11.283 2.505 1.00 96.31 80 LEU A O 1
ATOM 645 N N . GLN A 1 81 ? 0.285 -10.908 0.363 1.00 96.12 81 GLN A N 1
ATOM 646 C CA . GLN A 1 81 ? 1.332 -9.925 0.626 1.00 96.12 81 GLN A CA 1
ATOM 647 C C . GLN A 1 81 ? 0.833 -8.525 0.292 1.00 96.12 81 GLN A C 1
ATOM 649 O O . GLN A 1 81 ? 0.287 -8.322 -0.785 1.00 96.12 81 GLN A O 1
ATOM 654 N N . PHE A 1 82 ? 1.078 -7.558 1.168 1.00 96.88 82 PHE A N 1
ATOM 655 C CA . PHE A 1 82 ? 0.779 -6.143 0.961 1.00 96.88 82 PHE A CA 1
ATOM 656 C C . PHE A 1 82 ? 2.085 -5.396 0.662 1.00 96.88 82 PHE A C 1
ATOM 658 O O . PHE A 1 82 ? 2.824 -5.022 1.575 1.00 96.88 82 PHE A O 1
ATOM 665 N N . SER A 1 83 ? 2.413 -5.205 -0.617 1.00 95.62 83 SER A N 1
ATOM 666 C CA . SER A 1 83 ? 3.686 -4.608 -1.053 1.00 9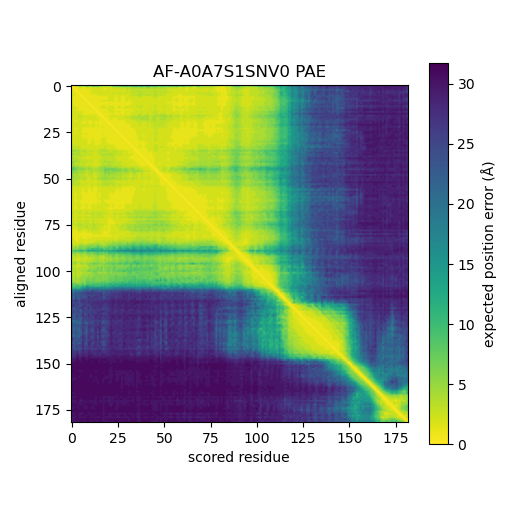5.62 83 SER A CA 1
ATOM 667 C C . SER A 1 83 ? 3.544 -3.952 -2.419 1.00 95.62 83 SER A C 1
ATOM 669 O O . SER A 1 83 ? 2.958 -4.555 -3.310 1.00 95.62 83 SER A O 1
ATOM 671 N N . ASN A 1 84 ? 4.157 -2.780 -2.601 1.00 95.00 84 ASN A N 1
ATOM 672 C CA . ASN A 1 84 ? 4.280 -2.121 -3.909 1.00 95.00 84 ASN A CA 1
ATOM 673 C C . ASN A 1 84 ? 5.584 -2.446 -4.635 1.00 95.00 84 ASN A C 1
ATOM 675 O O . ASN A 1 84 ? 5.821 -1.907 -5.704 1.00 95.00 84 ASN A O 1
ATOM 679 N N . ALA A 1 85 ? 6.419 -3.322 -4.078 1.00 93.12 85 ALA A N 1
ATOM 680 C CA . ALA A 1 85 ? 7.685 -3.702 -4.685 1.00 93.12 85 ALA A CA 1
ATOM 681 C C . ALA A 1 85 ? 7.904 -5.216 -4.656 1.00 93.12 85 ALA A C 1
ATOM 683 O O . ALA A 1 85 ? 7.474 -5.908 -3.720 1.00 93.12 85 ALA A O 1
ATOM 684 N N . VAL A 1 86 ? 8.629 -5.708 -5.659 1.00 91.44 86 VAL A N 1
ATOM 685 C CA . VAL A 1 86 ? 9.167 -7.073 -5.721 1.00 91.44 86 VAL A CA 1
ATOM 686 C C . VAL A 1 86 ? 10.690 -7.065 -5.619 1.00 91.44 86 VAL A C 1
ATOM 688 O O . VAL A 1 86 ? 11.358 -6.097 -5.983 1.00 91.44 86 VAL A O 1
ATOM 691 N N . ALA A 1 87 ? 11.258 -8.161 -5.115 1.00 90.25 87 ALA A N 1
ATOM 692 C CA . ALA A 1 87 ? 12.705 -8.338 -5.093 1.00 90.25 87 ALA A CA 1
ATOM 693 C C . ALA A 1 87 ? 13.254 -8.501 -6.520 1.00 90.25 87 ALA A C 1
ATOM 695 O O . ALA A 1 87 ? 12.690 -9.247 -7.322 1.00 90.25 87 ALA A O 1
ATOM 696 N N . ALA A 1 88 ? 14.372 -7.835 -6.812 1.00 87.06 88 ALA A N 1
ATOM 697 C CA . ALA A 1 88 ? 15.109 -8.006 -8.058 1.00 87.06 88 ALA A CA 1
ATOM 698 C C . ALA A 1 88 ? 16.231 -9.052 -7.892 1.00 87.06 88 ALA A C 1
ATOM 700 O O . ALA A 1 88 ? 16.842 -9.113 -6.824 1.00 87.06 88 ALA A O 1
ATOM 701 N N . PRO A 1 89 ? 16.558 -9.844 -8.935 1.00 86.81 89 PRO A N 1
ATOM 702 C CA . PRO A 1 89 ? 17.678 -10.794 -8.896 1.00 86.81 89 PRO A CA 1
ATOM 703 C C . PRO A 1 89 ? 19.038 -10.126 -8.657 1.00 86.81 89 PRO A C 1
ATOM 705 O O . PRO A 1 89 ? 19.932 -10.716 -8.057 1.00 86.81 89 PRO A O 1
ATOM 708 N N . ALA A 1 90 ? 19.192 -8.894 -9.138 1.00 87.25 90 ALA A N 1
ATOM 709 C CA . ALA A 1 90 ? 20.350 -8.052 -8.904 1.00 87.25 90 ALA A CA 1
ATOM 710 C C . ALA A 1 90 ? 19.881 -6.598 -8.778 1.00 87.25 90 ALA A C 1
ATOM 712 O O . ALA A 1 90 ? 19.142 -6.114 -9.634 1.00 87.25 90 ALA A O 1
ATOM 713 N N . GLY A 1 91 ? 20.327 -5.909 -7.727 1.00 88.69 91 GLY A N 1
ATO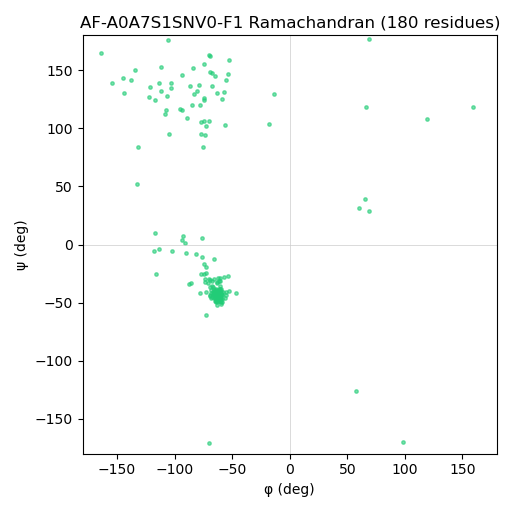M 714 C CA . GLY A 1 91 ? 19.991 -4.506 -7.479 1.00 88.69 91 GLY A CA 1
ATOM 715 C C . GLY A 1 91 ? 18.856 -4.291 -6.466 1.00 88.69 91 GLY A C 1
ATOM 716 O O . GLY A 1 91 ? 18.485 -5.217 -5.739 1.00 88.69 91 GLY A O 1
ATOM 717 N N . PRO A 1 92 ? 18.358 -3.047 -6.353 1.00 92.69 92 PRO A N 1
ATOM 718 C CA . PRO A 1 92 ? 17.300 -2.694 -5.413 1.00 92.69 92 PRO A CA 1
ATOM 719 C C . PRO A 1 92 ? 15.948 -3.322 -5.805 1.00 92.69 92 PRO A C 1
ATOM 721 O O . PRO A 1 92 ? 15.771 -3.726 -6.957 1.00 92.69 92 PRO A O 1
ATOM 724 N N . PRO A 1 93 ? 14.980 -3.399 -4.869 1.00 91.06 93 PRO A N 1
ATOM 725 C CA . PRO A 1 93 ? 13.605 -3.777 -5.186 1.00 91.06 93 PRO A CA 1
ATOM 726 C C . PRO A 1 93 ? 13.019 -2.906 -6.300 1.00 91.06 93 PRO A C 1
ATOM 728 O O . PRO A 1 93 ? 13.345 -1.724 -6.404 1.00 91.06 93 PRO A O 1
ATOM 731 N N . VAL A 1 94 ? 12.150 -3.499 -7.114 1.00 91.56 94 VAL A N 1
ATOM 732 C CA . VAL A 1 94 ? 11.491 -2.824 -8.237 1.00 91.56 94 VAL A CA 1
ATOM 733 C C . VAL A 1 94 ? 10.039 -2.570 -7.871 1.00 91.56 94 VAL A C 1
ATOM 735 O O . VAL A 1 94 ? 9.338 -3.501 -7.462 1.00 91.56 94 VAL A O 1
ATOM 738 N N . ASP A 1 95 ? 9.610 -1.320 -8.026 1.00 91.56 95 ASP A N 1
ATOM 739 C CA . ASP A 1 95 ? 8.228 -0.912 -7.801 1.00 91.56 95 ASP A CA 1
ATOM 740 C C . ASP A 1 95 ? 7.297 -1.495 -8.870 1.00 91.56 95 ASP A C 1
ATOM 742 O O . ASP A 1 95 ? 7.677 -1.730 -10.018 1.00 91.56 95 ASP A O 1
ATOM 746 N N . ILE A 1 96 ? 6.063 -1.763 -8.464 1.00 90.75 96 ILE A N 1
ATOM 747 C CA . ILE A 1 96 ? 5.045 -2.421 -9.270 1.00 90.75 96 ILE A CA 1
ATOM 748 C C . ILE A 1 96 ? 4.024 -1.375 -9.675 1.00 90.75 96 ILE A C 1
ATOM 750 O O . ILE A 1 96 ? 3.293 -0.868 -8.832 1.00 90.75 96 ILE A O 1
ATOM 754 N N . ASP A 1 97 ? 3.937 -1.121 -10.974 1.00 88.19 97 ASP A N 1
ATOM 755 C CA . ASP A 1 97 ? 2.918 -0.261 -11.561 1.00 88.19 97 ASP A CA 1
ATOM 756 C C . ASP A 1 97 ? 2.394 -0.913 -12.848 1.00 88.19 97 ASP A C 1
ATOM 758 O O . ASP A 1 97 ? 3.148 -1.508 -13.629 1.00 88.19 97 ASP A O 1
ATOM 762 N N . TRP A 1 98 ? 1.088 -0.811 -13.089 1.00 90.19 98 TRP A N 1
ATOM 763 C CA . TRP A 1 98 ? 0.466 -1.299 -14.320 1.00 90.19 98 TRP A CA 1
ATOM 764 C C . TRP A 1 98 ? 1.012 -0.569 -15.559 1.00 90.19 98 TRP A C 1
ATOM 766 O O . TRP A 1 98 ? 1.097 -1.165 -16.636 1.00 90.19 98 TRP A O 1
ATOM 776 N N . ALA A 1 99 ? 1.445 0.686 -15.409 1.00 90.69 99 ALA A N 1
ATOM 777 C CA . ALA A 1 99 ? 2.049 1.477 -16.470 1.00 90.69 99 ALA A CA 1
ATOM 778 C C . ALA A 1 99 ? 3.332 0.821 -17.002 1.00 90.69 99 ALA A C 1
ATOM 780 O O . ALA A 1 99 ? 3.573 0.827 -18.209 1.00 90.69 99 ALA A O 1
ATOM 781 N N . MET A 1 100 ? 4.126 0.174 -16.139 1.00 86.56 100 MET A N 1
ATOM 782 C CA . MET A 1 100 ? 5.299 -0.586 -16.584 1.00 86.56 100 MET A CA 1
ATOM 783 C C . MET A 1 100 ? 4.900 -1.778 -17.454 1.00 86.56 100 MET A C 1
ATOM 785 O O . MET A 1 100 ? 5.542 -2.034 -18.472 1.00 86.56 100 MET A O 1
ATOM 789 N N . GLY A 1 101 ? 3.818 -2.476 -17.096 1.00 87.75 101 GLY A N 1
ATOM 790 C CA . GLY A 1 101 ? 3.265 -3.555 -17.914 1.00 87.75 101 GLY A CA 1
ATOM 791 C C . GLY A 1 101 ? 2.876 -3.067 -19.309 1.00 87.75 101 GLY A C 1
ATOM 792 O O . GLY A 1 101 ? 3.237 -3.693 -20.304 1.00 87.75 101 GLY A O 1
ATOM 793 N N . HIS A 1 102 ? 2.228 -1.902 -19.390 1.00 90.56 102 HIS A N 1
ATOM 794 C CA . HIS A 1 102 ? 1.891 -1.277 -20.667 1.00 90.56 102 HIS A CA 1
ATOM 795 C C . HIS A 1 102 ? 3.144 -0.955 -21.492 1.00 90.56 102 HIS A C 1
ATOM 797 O O . HIS A 1 102 ? 3.202 -1.295 -22.668 1.00 90.56 102 HIS A O 1
ATOM 803 N N . VAL A 1 103 ? 4.177 -0.359 -20.885 1.00 89.56 103 VAL A N 1
ATOM 804 C CA . VAL A 1 103 ? 5.442 -0.050 -21.576 1.00 89.56 103 VAL A CA 1
ATOM 805 C C . VAL A 1 103 ? 6.105 -1.310 -22.129 1.00 89.56 103 VAL A C 1
ATOM 807 O O . VAL A 1 103 ? 6.583 -1.288 -23.260 1.00 89.56 103 VAL A O 1
ATOM 810 N N . VAL A 1 104 ? 6.121 -2.409 -21.370 1.00 88.25 104 VAL A N 1
ATOM 811 C CA . VAL A 1 104 ? 6.695 -3.683 -21.831 1.00 88.25 104 VAL A CA 1
ATOM 812 C C . VAL A 1 104 ? 5.929 -4.226 -23.034 1.00 88.25 104 VAL A C 1
ATOM 814 O O . VAL A 1 104 ? 6.556 -4.625 -24.014 1.00 88.25 104 VAL A O 1
ATOM 817 N N . VAL A 1 105 ? 4.594 -4.210 -22.988 1.00 89.75 105 VAL A N 1
ATOM 818 C CA . VAL A 1 105 ? 3.757 -4.652 -24.113 1.00 89.75 105 VAL A CA 1
ATOM 819 C C . VAL A 1 105 ? 3.988 -3.763 -25.333 1.00 89.75 105 VAL A C 1
ATOM 821 O O . VAL A 1 105 ? 4.299 -4.276 -26.403 1.00 89.75 105 VAL A O 1
ATOM 824 N N . SER A 1 106 ? 3.958 -2.439 -25.167 1.00 87.19 106 SER A N 1
ATOM 825 C CA . SER A 1 106 ? 4.225 -1.500 -26.259 1.00 87.19 106 SER A CA 1
ATOM 826 C C . SER A 1 106 ? 5.624 -1.687 -26.853 1.00 87.19 106 SER A C 1
ATOM 828 O O . SER A 1 106 ? 5.793 -1.671 -28.068 1.00 87.19 106 SER A O 1
ATOM 830 N N . ALA A 1 107 ? 6.644 -1.901 -26.019 1.00 87.50 107 ALA A N 1
ATOM 831 C CA . ALA A 1 107 ? 8.003 -2.159 -26.485 1.00 87.50 107 ALA A CA 1
ATOM 832 C C . ALA A 1 107 ? 8.115 -3.495 -27.234 1.00 87.50 107 ALA A C 1
ATOM 834 O O . ALA A 1 107 ? 8.855 -3.585 -28.213 1.00 87.50 107 ALA A O 1
ATOM 835 N N . ALA A 1 108 ? 7.379 -4.522 -26.805 1.00 86.81 108 ALA A N 1
ATOM 836 C CA . ALA A 1 108 ? 7.331 -5.808 -27.491 1.00 86.81 108 ALA A CA 1
ATOM 837 C C . ALA A 1 108 ? 6.633 -5.707 -28.859 1.00 86.81 108 ALA A C 1
ATOM 839 O O . ALA A 1 108 ? 7.108 -6.301 -29.826 1.00 86.81 108 ALA A O 1
ATOM 840 N N . GLU A 1 109 ? 5.557 -4.921 -28.963 1.00 86.38 109 GLU A N 1
ATOM 841 C CA . GLU A 1 109 ? 4.823 -4.670 -30.213 1.00 86.38 109 GLU A CA 1
ATOM 842 C C . GLU A 1 109 ? 5.637 -3.870 -31.234 1.00 86.38 109 GLU A C 1
ATOM 844 O O . GLU A 1 109 ? 5.573 -4.144 -32.432 1.00 86.38 109 GLU A O 1
ATOM 849 N N . LEU A 1 110 ? 6.453 -2.919 -30.770 1.00 82.38 110 LEU A N 1
ATOM 850 C CA . LEU A 1 110 ? 7.394 -2.182 -31.621 1.00 82.38 110 LEU A CA 1
ATOM 851 C C . LEU A 1 110 ? 8.504 -3.081 -32.198 1.00 82.38 110 LEU A C 1
ATOM 853 O O . LEU A 1 110 ? 9.214 -2.672 -33.120 1.00 82.38 110 LEU A O 1
ATOM 857 N N . GLY A 1 111 ? 8.638 -4.309 -31.687 1.00 72.75 111 GLY A N 1
ATOM 858 C CA . GLY A 1 111 ? 9.666 -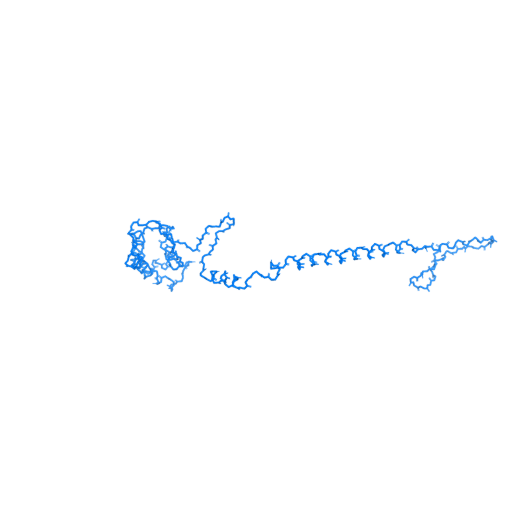5.261 -32.073 1.00 72.75 111 GLY A CA 1
ATOM 859 C C . GLY A 1 111 ? 11.070 -4.835 -31.625 1.00 72.75 111 GLY A C 1
ATOM 860 O O . GLY A 1 111 ? 11.276 -3.763 -31.049 1.00 72.75 11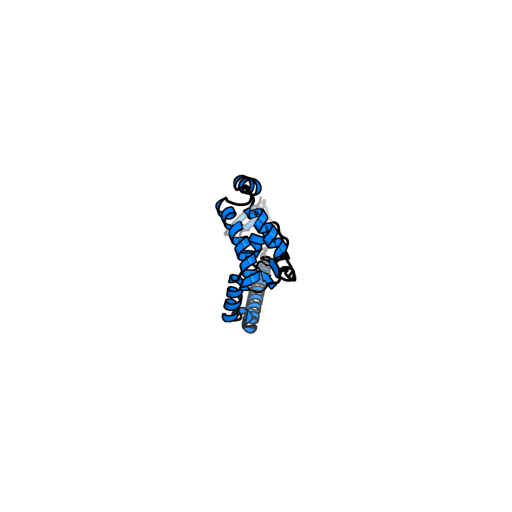1 GLY A O 1
ATOM 861 N N . PRO A 1 112 ? 12.093 -5.671 -31.870 1.00 68.06 112 PRO A N 1
ATOM 862 C CA . PRO A 1 112 ? 13.471 -5.264 -31.646 1.00 68.06 112 PRO A CA 1
ATOM 863 C C . PRO A 1 112 ? 13.776 -4.033 -32.506 1.00 68.06 112 PRO A C 1
ATOM 865 O O . PRO A 1 112 ? 13.621 -4.067 -33.727 1.00 68.06 112 PRO A O 1
ATOM 868 N N . GLY A 1 113 ? 14.253 -2.954 -31.877 1.00 64.62 113 GLY A N 1
ATOM 869 C CA . GLY A 1 113 ? 14.693 -1.764 -32.603 1.00 64.62 113 GLY A CA 1
ATOM 870 C C . GLY A 1 113 ? 15.717 -2.113 -33.699 1.00 64.62 113 GLY A C 1
ATOM 871 O O . GLY A 1 113 ? 16.385 -3.152 -33.619 1.00 64.62 113 GLY A O 1
ATOM 872 N N . PRO A 1 114 ? 15.907 -1.256 -34.719 1.00 59.47 114 PRO A N 1
ATOM 873 C CA . PRO A 1 114 ? 16.712 -1.569 -35.908 1.00 59.47 114 PRO A CA 1
ATOM 874 C C . PRO A 1 114 ? 18.142 -2.050 -35.600 1.00 59.47 114 PRO A C 1
ATOM 876 O O . PRO A 1 114 ? 18.712 -2.834 -36.357 1.00 59.47 114 PRO A O 1
ATOM 879 N N . LEU A 1 115 ? 18.708 -1.644 -34.458 1.00 54.88 115 LEU A N 1
ATOM 880 C CA . LEU A 1 115 ? 20.033 -2.064 -33.992 1.00 54.88 115 LEU A CA 1
ATOM 881 C C . LEU A 1 115 ? 20.090 -3.510 -33.470 1.00 54.88 115 LEU A C 1
ATOM 883 O O . LEU A 1 115 ? 21.135 -4.151 -33.573 1.00 54.88 115 LEU A O 1
ATOM 887 N N . VAL A 1 116 ? 18.989 -4.029 -32.924 1.00 62.56 116 VAL A N 1
ATOM 888 C CA . VAL A 1 116 ? 18.868 -5.421 -32.460 1.00 62.56 116 VAL A CA 1
ATOM 889 C C . VAL A 1 116 ? 18.426 -6.327 -33.613 1.00 62.56 116 VAL A C 1
ATOM 891 O O . VAL A 1 116 ? 18.891 -7.458 -33.722 1.00 62.56 116 VAL A O 1
ATOM 894 N N . ALA A 1 117 ? 17.601 -5.810 -34.529 1.00 60.91 117 ALA A N 1
ATOM 895 C CA . ALA A 1 117 ? 17.096 -6.558 -35.677 1.00 60.91 117 ALA A CA 1
ATOM 896 C C . ALA A 1 117 ? 18.130 -6.779 -36.807 1.00 60.91 117 ALA A C 1
ATOM 898 O O . ALA A 1 117 ? 17.916 -7.638 -37.662 1.00 60.91 117 ALA A O 1
ATOM 899 N N . GLN A 1 118 ? 19.244 -6.028 -36.856 1.00 58.91 118 GLN A N 1
ATOM 900 C CA . GLN A 1 118 ? 20.186 -6.080 -37.989 1.00 58.91 118 GLN A CA 1
ATOM 901 C C . GLN A 1 118 ? 21.668 -6.229 -37.584 1.00 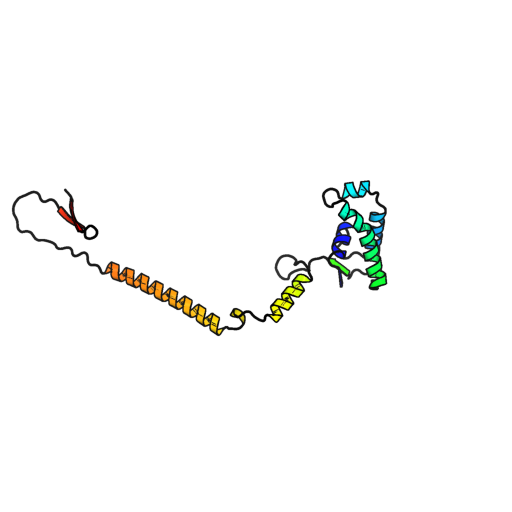58.91 118 GLN A C 1
ATOM 903 O O . GLN A 1 118 ? 22.430 -5.255 -37.617 1.00 58.91 118 GLN A O 1
ATOM 908 N N . PRO A 1 119 ? 22.157 -7.463 -37.333 1.00 63.22 119 PRO A N 1
ATOM 909 C CA . PRO A 1 119 ? 23.571 -7.713 -37.023 1.00 63.22 119 PRO A CA 1
ATOM 910 C C . PRO A 1 119 ? 24.519 -7.279 -38.155 1.00 63.22 119 PRO A C 1
ATOM 912 O O . PRO A 1 119 ? 25.646 -6.854 -37.905 1.00 63.22 119 PRO A O 1
ATOM 915 N N . ARG A 1 120 ? 24.049 -7.312 -39.412 1.00 67.81 120 ARG A N 1
ATOM 916 C CA . ARG A 1 120 ? 24.822 -6.866 -40.584 1.00 67.81 120 ARG A CA 1
ATOM 917 C C . ARG A 1 120 ? 25.040 -5.352 -40.620 1.00 67.81 120 ARG A C 1
ATOM 919 O O . ARG A 1 120 ? 26.105 -4.918 -41.050 1.00 67.81 120 ARG A O 1
ATOM 926 N N . LEU A 1 121 ? 24.064 -4.553 -40.186 1.00 70.56 121 LEU A N 1
ATOM 927 C CA . LEU A 1 121 ? 24.191 -3.094 -40.154 1.00 70.56 121 LEU A CA 1
ATOM 928 C C . LEU A 1 121 ? 25.141 -2.661 -39.035 1.00 70.56 121 LEU A C 1
ATOM 930 O O . LEU A 1 121 ? 26.004 -1.820 -39.268 1.00 70.56 121 LEU A O 1
ATOM 934 N N . ARG A 1 122 ? 25.052 -3.308 -37.866 1.00 75.12 122 ARG A N 1
ATOM 935 C CA . ARG A 1 122 ? 25.983 -3.098 -36.752 1.00 75.12 122 ARG A CA 1
ATOM 936 C C . ARG A 1 122 ? 27.422 -3.423 -37.151 1.00 75.12 122 ARG A C 1
ATOM 938 O O . ARG A 1 122 ? 28.286 -2.570 -37.016 1.00 75.12 122 ARG A O 1
ATOM 945 N N . ALA A 1 123 ? 27.672 -4.597 -37.734 1.00 79.81 123 ALA A N 1
ATOM 946 C CA . ALA A 1 123 ? 29.011 -4.968 -38.199 1.00 79.81 123 ALA A CA 1
ATOM 947 C C . ALA A 1 123 ? 29.558 -4.011 -39.277 1.00 79.81 123 ALA A C 1
ATOM 949 O O . ALA A 1 123 ? 30.740 -3.676 -39.263 1.00 79.81 123 ALA A O 1
ATOM 950 N N . ARG A 1 124 ? 28.702 -3.530 -40.193 1.00 82.69 124 ARG A N 1
ATOM 951 C CA . ARG A 1 124 ? 29.084 -2.510 -41.184 1.00 82.69 124 ARG A CA 1
ATOM 952 C C . ARG A 1 124 ? 29.424 -1.173 -40.534 1.00 82.69 124 ARG A C 1
ATOM 954 O O . ARG A 1 124 ? 30.398 -0.556 -40.944 1.00 82.69 124 ARG A O 1
ATOM 961 N N . LEU A 1 125 ? 28.656 -0.735 -39.539 1.00 85.31 125 LEU A N 1
ATOM 962 C CA . LEU A 1 125 ? 28.918 0.512 -38.824 1.00 85.31 125 LEU A CA 1
ATOM 963 C C . LEU A 1 125 ? 30.247 0.443 -38.059 1.00 85.31 125 LEU A C 1
ATOM 965 O O . LEU A 1 125 ? 31.067 1.341 -38.207 1.00 85.31 125 LEU A O 1
ATOM 969 N N . GLU A 1 126 ? 30.497 -0.650 -37.336 1.00 86.75 126 GLU A N 1
ATOM 970 C CA . GLU A 1 126 ? 31.769 -0.888 -36.636 1.00 86.75 126 GLU A CA 1
ATOM 971 C C . GLU A 1 126 ? 32.957 -0.894 -37.610 1.00 86.75 126 GLU A C 1
ATOM 973 O O . GLU A 1 126 ? 33.976 -0.249 -37.365 1.00 86.75 126 GLU A O 1
ATOM 978 N N . LEU A 1 127 ? 32.815 -1.552 -38.768 1.00 91.44 127 LEU A N 1
ATOM 979 C CA . LEU A 1 127 ? 33.853 -1.568 -39.800 1.00 91.44 127 LEU A CA 1
ATOM 980 C C . LEU A 1 127 ? 34.109 -0.171 -40.387 1.00 91.44 127 LEU A C 1
ATOM 982 O O . LEU A 1 127 ? 35.260 0.201 -40.602 1.00 91.44 127 LEU A O 1
ATOM 986 N N . MET A 1 128 ? 33.055 0.615 -40.624 1.00 90.00 128 MET A N 1
ATOM 987 C CA . MET A 1 128 ? 33.170 1.991 -41.121 1.00 90.00 128 MET A CA 1
ATOM 988 C C . MET A 1 128 ? 33.850 2.906 -40.093 1.00 90.00 128 MET A C 1
ATOM 990 O O . MET A 1 128 ? 34.700 3.721 -40.452 1.00 90.00 128 MET A O 1
ATOM 994 N N . VAL A 1 129 ? 33.540 2.747 -38.805 1.00 93.94 129 VAL A N 1
ATOM 995 C CA . VAL A 1 129 ? 34.206 3.483 -37.720 1.00 93.94 129 VAL A CA 1
ATOM 996 C C . VAL A 1 129 ? 35.681 3.082 -37.621 1.00 93.94 129 VAL A C 1
ATOM 998 O O . VAL A 1 129 ? 36.552 3.948 -37.601 1.00 93.94 129 VAL A O 1
ATOM 1001 N N . ALA A 1 130 ? 35.997 1.787 -37.667 1.00 94.88 130 ALA A N 1
ATOM 1002 C CA . ALA A 1 130 ? 37.382 1.318 -37.659 1.00 94.88 130 ALA A CA 1
ATOM 1003 C C . ALA A 1 130 ? 38.180 1.832 -38.873 1.00 94.88 130 ALA A C 1
ATOM 1005 O O . ALA A 1 130 ? 39.322 2.274 -38.727 1.00 94.88 130 ALA A O 1
ATOM 1006 N N . ALA A 1 131 ? 37.572 1.837 -40.064 1.00 95.12 131 ALA A N 1
ATOM 1007 C CA . ALA A 1 131 ? 38.195 2.345 -41.283 1.00 95.12 131 ALA A CA 1
ATOM 1008 C C . ALA A 1 131 ? 38.470 3.855 -41.212 1.00 95.12 131 ALA A C 1
ATOM 1010 O O . ALA A 1 131 ? 39.548 4.299 -41.606 1.00 95.12 131 ALA A O 1
ATOM 1011 N N . THR A 1 132 ? 37.538 4.650 -40.675 1.00 94.31 132 THR A N 1
ATOM 1012 C CA . THR A 1 132 ? 37.749 6.099 -40.515 1.00 94.31 132 THR A CA 1
ATOM 1013 C C . THR A 1 132 ? 38.851 6.402 -39.503 1.00 94.31 132 THR A C 1
ATOM 1015 O O . THR A 1 132 ? 39.706 7.242 -39.782 1.00 94.31 132 THR A O 1
ATOM 1018 N N . ILE A 1 133 ? 38.910 5.672 -38.385 1.00 95.44 133 ILE A N 1
ATOM 1019 C CA . ILE A 1 133 ? 40.002 5.791 -37.408 1.00 95.44 133 ILE A CA 1
ATOM 1020 C C . ILE A 1 133 ? 41.347 5.456 -38.066 1.00 95.44 133 ILE A C 1
ATOM 1022 O O . ILE A 1 133 ? 42.280 6.253 -37.973 1.00 95.44 133 ILE A O 1
ATOM 1026 N N . ALA A 1 134 ? 41.443 4.337 -38.790 1.00 95.56 134 ALA A N 1
ATOM 1027 C CA . ALA A 1 134 ? 42.677 3.926 -39.459 1.00 95.56 134 ALA A CA 1
ATOM 1028 C C . ALA A 1 134 ? 43.155 4.957 -40.498 1.00 95.56 134 ALA A C 1
ATOM 1030 O O . ALA A 1 134 ? 44.341 5.287 -40.542 1.00 95.56 134 ALA A O 1
ATOM 1031 N N . LEU A 1 135 ? 42.239 5.513 -41.298 1.00 95.69 135 LEU A N 1
ATOM 1032 C CA . LEU A 1 135 ? 42.553 6.565 -42.269 1.00 95.69 135 LEU A CA 1
ATOM 1033 C C . LEU A 1 135 ? 43.046 7.845 -41.588 1.00 95.69 135 LEU A C 1
ATOM 1035 O O . LEU A 1 135 ? 44.029 8.435 -42.039 1.00 95.69 135 LEU A O 1
ATOM 1039 N N . MET A 1 136 ? 42.419 8.250 -40.481 1.00 95.06 136 MET A N 1
ATOM 1040 C CA . MET A 1 136 ? 42.863 9.405 -39.698 1.00 95.06 136 MET A CA 1
ATOM 1041 C C . MET A 1 136 ? 44.253 9.174 -39.099 1.00 95.06 136 MET A C 1
ATOM 1043 O O . MET A 1 136 ? 45.116 10.046 -39.198 1.00 95.06 136 MET A O 1
ATOM 1047 N N . SER A 1 137 ? 44.519 7.988 -38.544 1.00 93.38 137 SER A N 1
ATOM 1048 C CA . SER A 1 137 ? 45.845 7.620 -38.035 1.00 93.38 137 SER A CA 1
ATOM 1049 C C . SER A 1 137 ? 46.903 7.640 -39.139 1.00 93.38 137 SER A C 1
ATOM 1051 O O . SER A 1 137 ? 47.970 8.226 -38.953 1.00 93.38 137 SER A O 1
ATOM 1053 N N . LEU A 1 138 ? 46.605 7.072 -40.312 1.00 95.12 138 LEU A N 1
ATOM 1054 C CA . LEU A 1 138 ? 47.505 7.092 -41.467 1.00 95.12 138 LEU A CA 1
ATOM 1055 C C . LEU A 1 138 ? 47.770 8.516 -41.961 1.00 95.12 138 LEU A C 1
ATOM 1057 O O . LEU A 1 138 ? 48.918 8.847 -42.248 1.00 95.12 138 LEU A O 1
ATOM 1061 N N . ALA A 1 139 ? 46.755 9.381 -42.008 1.00 92.69 139 ALA A N 1
ATOM 1062 C CA . ALA A 1 139 ? 46.918 10.782 -42.387 1.00 92.69 139 ALA A CA 1
ATOM 1063 C C . ALA A 1 139 ? 47.803 11.550 -41.391 1.00 92.69 139 ALA A C 1
ATOM 1065 O O . ALA A 1 139 ? 48.668 12.328 -41.802 1.00 92.69 139 ALA A O 1
ATOM 1066 N N . ILE A 1 140 ? 47.641 11.300 -40.087 1.00 91.31 140 ILE A N 1
ATOM 1067 C CA . ILE A 1 140 ? 48.485 11.885 -39.035 1.00 91.31 140 ILE A CA 1
ATOM 1068 C C . ILE A 1 140 ? 49.933 11.407 -39.185 1.00 91.31 140 ILE A C 1
ATOM 1070 O O . ILE A 1 140 ? 50.850 12.232 -39.196 1.00 91.31 140 ILE A O 1
ATOM 1074 N N . ILE A 1 141 ? 50.149 10.100 -39.356 1.00 91.06 141 ILE A N 1
ATOM 1075 C CA . ILE A 1 141 ? 51.483 9.516 -39.557 1.00 91.06 141 ILE A CA 1
ATOM 1076 C C . ILE A 1 141 ? 52.123 10.086 -40.826 1.00 91.06 141 ILE A C 1
ATOM 1078 O O . ILE A 1 141 ? 53.271 10.528 -40.796 1.00 91.06 141 ILE A O 1
ATOM 1082 N N . TRP A 1 142 ? 51.378 10.150 -41.930 1.00 88.00 142 TRP A N 1
ATOM 1083 C CA . TRP A 1 142 ? 51.860 10.700 -43.194 1.00 88.00 142 TRP A CA 1
ATOM 1084 C C . TRP A 1 142 ? 52.240 12.177 -43.065 1.00 88.00 142 TRP A C 1
ATOM 1086 O O . TRP A 1 142 ? 53.305 12.580 -43.535 1.00 88.00 142 TRP A O 1
ATOM 1096 N N . LYS A 1 143 ? 51.432 12.975 -42.354 1.00 88.50 143 LYS A N 1
ATOM 1097 C CA . LYS A 1 143 ? 51.747 14.374 -42.041 1.00 88.50 143 LYS A CA 1
ATOM 1098 C C . LYS A 1 143 ? 53.030 14.484 -41.215 1.00 88.50 143 LYS A C 1
ATOM 1100 O O . LYS A 1 143 ? 53.875 15.313 -41.542 1.00 88.50 143 LYS A O 1
ATOM 1105 N N . GLN A 1 144 ? 53.223 13.635 -40.202 1.00 82.94 144 GLN A N 1
ATOM 1106 C CA . GLN A 1 144 ? 54.453 13.631 -39.402 1.00 82.94 144 GLN A CA 1
ATOM 1107 C C . GLN A 1 144 ? 55.690 13.229 -40.216 1.00 82.94 144 GLN A C 1
ATOM 1109 O O . GLN A 1 144 ? 56.723 13.889 -40.115 1.00 82.94 144 GLN A O 1
ATOM 1114 N N . VAL A 1 145 ? 55.600 12.196 -41.059 1.00 80.69 145 VAL A N 1
ATOM 1115 C CA . VAL A 1 145 ? 56.712 11.758 -41.921 1.00 80.69 145 VAL A CA 1
ATOM 1116 C C . VAL A 1 145 ? 57.049 12.819 -42.968 1.00 80.69 145 VAL A C 1
ATOM 1118 O O . VAL A 1 145 ? 58.224 13.112 -43.180 1.00 80.69 145 VAL A O 1
ATOM 1121 N N . ARG A 1 146 ? 56.040 13.437 -43.595 1.00 77.75 146 ARG A N 1
ATOM 1122 C CA . ARG A 1 146 ? 56.235 14.536 -44.551 1.00 77.75 146 ARG A CA 1
ATOM 1123 C C . ARG A 1 146 ? 56.894 15.744 -43.889 1.00 77.75 146 ARG A C 1
ATOM 1125 O O . ARG A 1 146 ? 57.812 16.308 -44.472 1.00 77.75 146 ARG A O 1
ATOM 1132 N N . ASN A 1 147 ? 56.481 16.096 -42.671 1.00 66.06 147 ASN A N 1
ATOM 1133 C CA . ASN A 1 147 ? 57.066 17.216 -41.932 1.00 66.06 147 ASN A CA 1
ATOM 1134 C C . ASN A 1 147 ? 58.508 16.930 -41.472 1.00 66.06 147 ASN A C 1
ATOM 1136 O O . ASN A 1 147 ? 59.330 17.835 -41.434 1.00 66.06 147 ASN A O 1
ATOM 1140 N N . ARG A 1 148 ? 58.852 15.662 -41.194 1.00 63.16 148 ARG A N 1
ATOM 1141 C CA . ARG A 1 148 ? 60.239 15.235 -40.923 1.00 63.16 148 ARG A CA 1
ATOM 1142 C C . ARG A 1 148 ? 61.134 15.202 -42.168 1.00 63.16 148 ARG A C 1
ATOM 1144 O O . ARG A 1 148 ? 62.351 15.194 -42.025 1.00 63.16 148 ARG A O 1
ATOM 1151 N N . ARG A 1 149 ? 60.556 15.157 -43.374 1.00 53.97 149 ARG A N 1
ATOM 1152 C CA . ARG A 1 149 ? 61.288 15.146 -44.653 1.00 53.97 149 ARG A CA 1
ATOM 1153 C C . ARG A 1 149 ? 61.548 16.532 -45.240 1.00 53.97 149 ARG A C 1
ATOM 1155 O O . ARG A 1 149 ? 62.131 16.582 -46.314 1.00 53.97 149 ARG A O 1
ATOM 1162 N N . ALA A 1 150 ? 61.153 17.630 -44.592 1.00 50.56 150 ALA A N 1
ATOM 1163 C CA . ALA A 1 150 ? 61.663 18.946 -44.970 1.00 50.56 150 ALA A CA 1
ATOM 1164 C C . ALA A 1 150 ? 63.147 19.010 -44.559 1.00 50.56 150 ALA A C 1
ATOM 1166 O O . ALA A 1 150 ? 63.429 19.069 -43.360 1.00 50.56 150 ALA A O 1
ATOM 1167 N N . PRO A 1 151 ? 64.116 18.943 -45.492 1.00 46.56 151 PRO A N 1
ATOM 1168 C CA . PRO A 1 151 ? 65.506 19.103 -45.118 1.00 46.56 151 PRO A CA 1
ATOM 1169 C C . PRO A 1 151 ? 65.740 20.590 -44.840 1.00 46.56 151 PRO A C 1
ATOM 1171 O O . PRO A 1 151 ? 65.465 21.440 -45.687 1.00 46.56 151 PRO A O 1
ATOM 1174 N N . LEU A 1 152 ? 66.268 20.905 -43.657 1.00 48.69 152 LEU A N 1
ATOM 1175 C CA . LEU A 1 152 ? 66.985 22.157 -43.429 1.00 48.69 152 LEU A CA 1
ATOM 1176 C C . LEU A 1 152 ? 68.122 22.208 -44.453 1.00 48.69 152 LEU A C 1
ATOM 1178 O O . LEU A 1 152 ? 69.124 21.507 -44.320 1.00 48.69 152 LEU A O 1
ATOM 1182 N N . LEU A 1 153 ? 67.939 22.995 -45.509 1.00 44.72 153 LEU A N 1
ATOM 1183 C CA . LEU A 1 153 ? 68.959 23.226 -46.520 1.00 44.72 153 LEU A CA 1
ATOM 1184 C C . LEU A 1 153 ? 69.994 24.176 -45.903 1.00 44.72 153 LEU A C 1
ATOM 1186 O O . LEU A 1 153 ? 69.908 25.395 -46.026 1.00 44.72 153 LEU A O 1
ATOM 1190 N N . VAL A 1 154 ? 70.937 23.612 -45.146 1.00 45.94 154 VAL A N 1
ATOM 1191 C CA . VAL A 1 154 ? 72.094 24.342 -44.622 1.00 45.94 154 VAL A CA 1
ATOM 1192 C C . VAL A 1 154 ? 73.041 24.583 -45.794 1.00 45.94 154 VAL A C 1
ATOM 1194 O O . VAL A 1 154 ? 73.845 23.726 -46.152 1.00 45.94 154 VAL A O 1
ATOM 1197 N N . VAL A 1 155 ? 72.924 25.749 -46.427 1.00 44.91 155 VAL A N 1
ATOM 1198 C CA . VAL A 1 155 ? 73.917 26.220 -47.398 1.00 44.91 155 VAL A CA 1
ATOM 1199 C C . VAL A 1 155 ? 75.124 26.735 -46.611 1.00 44.91 155 VAL A C 1
ATOM 1201 O O . VAL A 1 155 ? 75.140 27.879 -46.160 1.00 44.91 155 VAL A O 1
ATOM 1204 N N . SER A 1 156 ? 76.140 25.892 -46.418 1.00 40.59 156 SER A N 1
ATOM 1205 C CA . SER A 1 156 ? 77.444 26.343 -45.921 1.00 40.59 156 SER A CA 1
ATOM 1206 C C . SER A 1 156 ? 78.186 27.078 -47.035 1.00 40.59 156 SER A C 1
ATOM 1208 O O . SER A 1 156 ? 78.696 26.467 -47.971 1.00 40.59 156 SER A O 1
ATOM 1210 N N . PHE A 1 157 ? 78.260 28.403 -46.927 1.00 43.12 157 PHE A N 1
ATOM 1211 C CA . PHE A 1 157 ? 79.165 29.220 -47.731 1.00 43.12 157 PHE A CA 1
ATOM 1212 C C . PHE A 1 157 ? 80.589 29.085 -47.166 1.00 43.12 157 PHE A C 1
ATOM 1214 O O . PHE A 1 157 ? 80.911 29.673 -46.133 1.00 43.12 157 PHE A O 1
ATOM 1221 N N . CYS A 1 158 ? 81.468 28.344 -47.843 1.00 37.88 158 CYS A N 1
ATOM 1222 C CA . CYS A 1 158 ? 82.910 28.505 -47.648 1.00 37.88 158 CYS A CA 1
ATOM 1223 C C . CYS A 1 158 ? 83.329 29.828 -48.298 1.00 37.88 158 CYS A C 1
ATOM 1225 O O . CYS A 1 158 ? 83.447 29.910 -49.520 1.00 37.88 158 CYS A O 1
ATOM 1227 N N . ARG A 1 159 ? 83.531 30.882 -47.496 1.00 40.12 159 ARG A N 1
ATOM 1228 C CA . ARG A 1 159 ? 84.128 32.133 -47.980 1.00 40.12 159 ARG A CA 1
ATOM 1229 C C . ARG A 1 159 ? 85.634 32.102 -47.742 1.00 40.12 159 ARG A C 1
ATOM 1231 O O . ARG A 1 159 ? 86.084 32.076 -46.599 1.00 40.12 159 ARG A O 1
ATOM 1238 N N . GLY A 1 160 ? 86.391 32.120 -48.836 1.00 39.34 160 GLY A N 1
ATOM 1239 C CA . GLY A 1 160 ? 87.813 32.436 -48.829 1.00 39.34 160 GLY A CA 1
ATOM 1240 C C . GLY A 1 160 ? 88.057 33.816 -48.215 1.00 39.34 160 GLY A C 1
ATOM 1241 O O . GLY A 1 160 ? 87.366 34.785 -48.520 1.00 39.34 160 GLY A O 1
ATOM 1242 N N . THR A 1 161 ? 8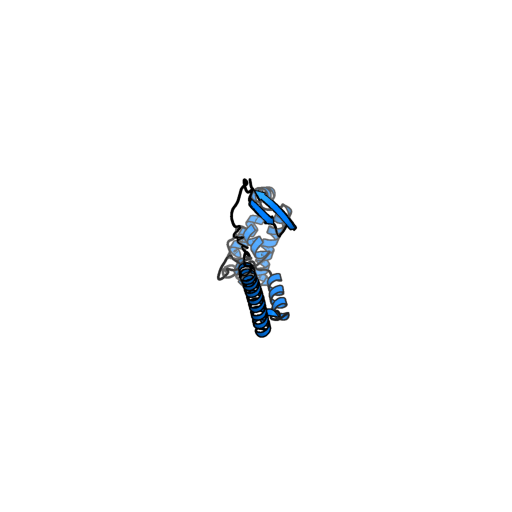9.012 33.816 -47.294 1.00 44.44 161 THR A N 1
ATOM 1243 C CA . THR A 1 161 ? 89.707 34.898 -46.589 1.00 44.44 161 THR A CA 1
ATOM 1244 C C . THR A 1 161 ? 89.560 36.328 -47.120 1.00 44.44 161 THR A C 1
ATOM 1246 O O . THR A 1 161 ? 89.913 36.605 -48.263 1.00 44.44 161 THR A O 1
ATOM 1249 N N . SER A 1 162 ? 89.211 37.254 -46.218 1.00 42.34 162 SER A N 1
ATOM 1250 C CA . SER A 1 162 ? 90.026 38.429 -45.845 1.00 42.34 162 SER A CA 1
ATOM 1251 C C . SER A 1 162 ? 89.143 39.514 -45.214 1.00 42.34 162 SER A C 1
ATOM 1253 O O . SER A 1 162 ? 88.271 40.057 -45.881 1.00 42.34 162 SER A O 1
ATOM 1255 N N . SER A 1 163 ? 89.433 39.844 -43.948 1.00 49.34 163 SER A N 1
ATOM 1256 C CA . SER A 1 163 ? 89.087 41.103 -43.265 1.00 49.34 163 SER A CA 1
ATOM 1257 C C . SER A 1 163 ? 87.600 41.425 -43.002 1.00 49.34 163 SER A C 1
ATOM 1259 O O . SER A 1 163 ? 86.814 41.666 -43.911 1.00 49.34 163 SER A O 1
ATOM 1261 N N . GLY A 1 164 ? 87.243 41.547 -41.715 1.00 46.28 164 GLY A N 1
ATOM 1262 C CA . GLY A 1 164 ? 86.070 42.312 -41.266 1.00 46.28 164 GLY A CA 1
ATOM 1263 C C . GLY A 1 164 ? 85.000 41.508 -40.519 1.00 46.28 164 GLY A C 1
ATOM 1264 O O . GLY A 1 164 ? 84.269 40.721 -41.106 1.00 46.28 164 GLY A O 1
ATOM 1265 N N . ARG A 1 165 ? 84.921 41.750 -39.205 1.00 54.31 165 ARG A N 1
ATOM 1266 C CA . ARG A 1 165 ? 83.894 41.365 -38.211 1.00 54.31 165 ARG A CA 1
ATOM 1267 C C . ARG A 1 165 ? 82.533 40.952 -38.829 1.00 54.31 165 ARG A C 1
ATOM 1269 O O . ARG A 1 165 ? 81.764 41.805 -39.256 1.00 54.31 165 ARG A O 1
ATOM 1276 N N . GLY A 1 166 ? 82.246 39.647 -38.878 1.00 45.25 166 GLY A N 1
ATOM 1277 C CA . GLY A 1 166 ? 81.044 39.098 -39.519 1.00 45.25 166 GLY A CA 1
ATOM 1278 C C . GLY A 1 166 ? 79.885 38.865 -38.547 1.00 45.25 166 GLY A C 1
ATOM 1279 O O . GLY A 1 166 ? 79.990 38.023 -37.660 1.00 45.25 166 GLY A O 1
ATOM 1280 N N . SER A 1 167 ? 78.768 39.566 -38.745 1.00 52.88 167 SER A N 1
ATOM 1281 C CA . SER A 1 167 ? 77.480 39.258 -38.105 1.00 52.88 167 SER A CA 1
ATOM 1282 C C . SER A 1 167 ? 76.801 38.085 -38.819 1.00 52.88 167 SER A C 1
ATOM 1284 O O . SER A 1 167 ? 76.796 38.029 -40.052 1.00 52.88 167 SER A O 1
ATOM 1286 N N . ARG A 1 168 ? 76.217 37.140 -38.067 1.00 52.47 168 ARG A N 1
ATOM 1287 C CA . ARG A 1 168 ? 75.491 36.001 -38.655 1.00 52.47 168 ARG A CA 1
ATOM 1288 C C . ARG A 1 168 ? 74.071 36.420 -39.002 1.00 52.47 168 ARG A C 1
ATOM 1290 O O . ARG A 1 168 ? 73.361 36.950 -38.154 1.00 52.47 168 ARG A O 1
ATOM 1297 N N . ALA A 1 169 ? 73.648 36.137 -40.227 1.00 52.59 169 ALA A N 1
ATOM 1298 C CA . ALA A 1 169 ? 72.273 36.322 -40.668 1.00 52.59 169 ALA A CA 1
ATOM 1299 C C . ALA A 1 169 ? 71.635 34.965 -40.965 1.00 52.59 169 ALA A C 1
ATOM 1301 O O . ALA A 1 169 ? 72.265 34.108 -41.582 1.00 52.59 169 ALA A O 1
ATOM 1302 N N . PHE A 1 170 ? 70.380 34.794 -40.566 1.00 53.84 170 PHE A N 1
ATOM 1303 C CA . PHE A 1 170 ? 69.549 33.644 -40.904 1.00 53.84 170 PHE A CA 1
ATOM 1304 C C . PHE A 1 170 ? 68.300 34.137 -41.638 1.00 53.84 170 PHE A C 1
ATOM 1306 O O . PHE A 1 170 ? 67.703 35.135 -41.238 1.00 53.84 170 PHE A O 1
ATOM 1313 N N . TYR A 1 171 ? 67.912 33.468 -42.725 1.00 50.97 171 TYR A N 1
ATOM 1314 C CA . TYR A 1 171 ? 66.667 33.771 -43.435 1.00 50.97 171 TYR A CA 1
ATOM 1315 C C . TYR A 1 171 ? 65.506 33.033 -42.766 1.00 50.97 171 TYR A C 1
ATOM 1317 O O . TYR A 1 171 ? 65.527 31.806 -42.673 1.00 50.97 171 TYR A O 1
ATOM 1325 N N . ASP A 1 172 ? 64.520 33.779 -42.277 1.00 59.66 172 ASP A N 1
ATOM 1326 C CA . ASP A 1 172 ? 63.314 33.246 -41.653 1.00 59.66 172 ASP A CA 1
ATOM 1327 C C . ASP A 1 172 ? 62.249 33.033 -42.736 1.00 59.66 172 ASP A C 1
ATOM 1329 O O . ASP A 1 172 ? 61.709 33.982 -43.312 1.00 59.66 172 ASP A O 1
ATOM 1333 N N . VAL A 1 173 ? 61.988 31.762 -43.037 1.00 52.06 173 VAL A N 1
ATOM 1334 C CA . VAL A 1 173 ? 61.115 31.337 -44.137 1.00 52.06 173 VAL A CA 1
ATOM 1335 C C . VAL A 1 173 ? 59.633 31.546 -43.806 1.00 52.06 173 VAL A C 1
ATOM 1337 O O . VAL A 1 173 ? 58.843 31.745 -44.723 1.00 52.06 173 VAL A O 1
ATOM 1340 N N . GLU A 1 174 ? 59.239 31.568 -42.528 1.00 50.97 174 GLU A N 1
ATOM 1341 C CA . GLU A 1 174 ? 57.846 31.861 -42.152 1.00 50.97 174 GLU A CA 1
ATOM 1342 C C . GLU A 1 174 ? 57.510 33.346 -42.316 1.00 50.97 174 GLU A C 1
ATOM 1344 O O . GLU A 1 174 ? 56.373 33.689 -42.637 1.00 50.97 174 GLU A O 1
ATOM 1349 N N . LYS A 1 175 ? 58.491 34.234 -42.109 1.00 55.78 175 LYS A N 1
ATOM 1350 C CA . LYS A 1 175 ? 58.295 35.694 -42.175 1.00 55.78 175 LYS A CA 1
ATOM 1351 C C . LYS A 1 175 ? 58.797 36.346 -43.463 1.00 55.78 175 LYS A C 1
ATOM 1353 O O . LYS A 1 175 ? 58.581 37.540 -43.648 1.00 55.78 175 LYS A O 1
ATOM 1358 N N . GLY A 1 176 ? 59.456 35.587 -44.338 1.00 58.53 176 GLY A N 1
ATOM 1359 C CA . GLY A 1 176 ? 59.943 36.063 -45.634 1.00 58.53 176 GLY A CA 1
ATOM 1360 C C . GLY A 1 176 ? 61.031 37.139 -45.539 1.00 58.53 176 GLY A C 1
ATOM 1361 O O . GLY A 1 176 ? 61.018 38.085 -46.323 1.00 58.53 176 GLY A O 1
ATOM 1362 N N . GLY A 1 177 ? 61.971 37.033 -44.590 1.00 59.97 177 GLY A N 1
ATOM 1363 C CA . GLY A 1 177 ? 63.020 38.047 -44.395 1.00 59.97 177 GLY A CA 1
ATOM 1364 C C . GLY A 1 177 ? 64.218 37.589 -43.552 1.00 59.97 177 GLY A C 1
ATOM 1365 O O . GLY A 1 177 ? 64.160 36.571 -42.867 1.00 59.97 177 GLY A O 1
ATOM 1366 N N . TYR A 1 178 ? 65.329 38.338 -43.596 1.00 60.97 178 TYR A N 1
ATOM 1367 C CA . TYR A 1 178 ? 66.566 38.010 -42.866 1.00 60.97 178 TYR A CA 1
ATOM 1368 C C . TYR A 1 178 ? 66.568 38.561 -41.429 1.00 60.97 178 TYR A C 1
ATOM 1370 O O . TYR A 1 178 ? 66.241 39.724 -41.196 1.00 60.97 178 TYR A O 1
ATOM 1378 N N . ARG A 1 179 ? 67.014 37.741 -40.469 1.00 52.03 179 ARG A N 1
ATOM 1379 C CA . ARG A 1 179 ? 67.313 38.120 -39.080 1.00 52.03 179 ARG A CA 1
ATOM 1380 C C . ARG A 1 179 ? 68.810 38.029 -38.811 1.00 52.03 179 ARG A C 1
ATOM 1382 O O . ARG A 1 179 ? 69.427 37.008 -39.100 1.00 52.03 179 ARG A O 1
ATOM 1389 N N . TYR A 1 180 ? 69.372 39.068 -38.203 1.00 58.00 180 TYR A N 1
ATOM 1390 C CA . TYR A 1 180 ? 70.787 39.136 -37.838 1.00 58.00 180 TYR A CA 1
ATOM 1391 C C . TYR A 1 180 ? 70.969 38.892 -36.337 1.00 58.00 180 TYR A C 1
ATOM 1393 O O . TYR A 1 180 ? 70.188 39.394 -35.531 1.00 58.00 180 TYR A O 1
ATOM 1401 N N . ILE A 1 181 ? 72.000 38.130 -35.973 1.00 60.12 181 ILE A N 1
ATOM 1402 C CA . ILE A 1 181 ? 72.445 37.917 -34.593 1.00 60.12 181 ILE A CA 1
ATOM 1403 C C . ILE A 1 181 ? 73.863 38.490 -34.494 1.00 60.12 181 ILE A C 1
ATOM 1405 O O . ILE A 1 181 ? 74.726 38.141 -35.309 1.00 60.12 181 ILE A O 1
ATOM 1409 N N . SER A 1 182 ? 74.068 39.411 -33.547 1.00 53.38 182 SER A N 1
ATOM 1410 C CA . SER A 1 182 ? 75.374 40.011 -33.241 1.00 53.38 182 SER A CA 1
ATOM 1411 C C . SER A 1 182 ? 76.295 39.020 -32.550 1.00 53.38 182 SER A C 1
ATOM 1413 O O . SER A 1 182 ? 75.812 38.401 -31.574 1.00 53.38 182 SER A O 1
#